Protein AF-A0A7S2LVA8-F1 (afdb_monomer_lite)

Structure (mmCIF, N/CA/C/O backbone):
data_AF-A0A7S2LVA8-F1
#
_entry.id   AF-A0A7S2LVA8-F1
#
loop_
_atom_site.group_PDB
_atom_site.id
_atom_site.type_symbol
_atom_site.label_atom_id
_atom_site.label_alt_id
_atom_site.label_comp_id
_atom_site.label_asym_id
_atom_site.label_entity_id
_atom_site.label_seq_id
_atom_site.pdbx_PDB_ins_code
_atom_site.Cartn_x
_atom_site.Cartn_y
_atom_site.Cartn_z
_atom_site.occupancy
_atom_site.B_iso_or_equiv
_atom_site.auth_seq_id
_atom_site.auth_comp_id
_atom_site.auth_asym_id
_atom_site.auth_atom_id
_atom_site.pdbx_PDB_model_num
ATOM 1 N N . MET A 1 1 ? 14.748 14.171 -29.220 1.00 51.41 1 MET A N 1
ATOM 2 C CA . MET A 1 1 ? 14.440 12.931 -28.472 1.00 51.41 1 MET A CA 1
ATOM 3 C C . MET A 1 1 ? 12.951 12.671 -28.597 1.00 51.41 1 MET A C 1
ATOM 5 O O . MET A 1 1 ? 12.182 13.545 -28.216 1.00 51.41 1 MET A O 1
ATOM 9 N N . ALA A 1 2 ? 12.551 11.543 -29.189 1.00 48.94 2 ALA A N 1
ATOM 10 C CA . ALA A 1 2 ? 11.142 11.163 -29.272 1.00 48.94 2 ALA A CA 1
ATOM 11 C C . ALA A 1 2 ? 10.578 10.977 -27.854 1.00 48.94 2 ALA A C 1
ATOM 13 O O . ALA A 1 2 ? 11.230 10.370 -27.004 1.00 48.94 2 ALA A O 1
ATOM 14 N N . ARG A 1 3 ? 9.404 11.552 -27.584 1.00 65.88 3 ARG A N 1
ATOM 15 C CA . ARG A 1 3 ? 8.692 11.349 -26.319 1.00 65.88 3 ARG A CA 1
ATOM 16 C C . ARG A 1 3 ? 7.944 10.025 -26.425 1.00 65.88 3 ARG A C 1
ATOM 18 O O . ARG A 1 3 ? 7.031 9.919 -27.235 1.00 65.88 3 ARG A O 1
ATOM 25 N N . CYS A 1 4 ? 8.350 9.030 -25.647 1.00 79.62 4 CYS A N 1
ATOM 26 C CA . CYS A 1 4 ? 7.546 7.826 -25.465 1.00 79.62 4 CYS A CA 1
ATOM 27 C C . CYS A 1 4 ? 6.309 8.155 -24.607 1.00 79.62 4 CYS A C 1
ATOM 29 O O . CYS A 1 4 ? 6.377 9.056 -23.763 1.00 79.62 4 CYS A O 1
ATOM 31 N N . GLY A 1 5 ? 5.191 7.463 -24.836 1.00 73.38 5 GLY A N 1
ATOM 32 C CA . GLY A 1 5 ? 3.969 7.591 -24.031 1.00 73.38 5 GLY A CA 1
ATOM 33 C C . GLY A 1 5 ? 3.994 6.669 -22.810 1.00 73.38 5 GLY A C 1
ATOM 34 O O . GLY A 1 5 ? 4.586 5.604 -22.873 1.00 73.38 5 GLY A O 1
ATOM 35 N N . HIS A 1 6 ? 3.363 7.055 -21.700 1.00 72.56 6 HIS A N 1
ATOM 36 C CA . HIS A 1 6 ? 3.282 6.206 -20.505 1.00 72.56 6 HIS A CA 1
ATOM 37 C C . HIS A 1 6 ? 2.596 4.866 -20.825 1.00 72.56 6 HIS A C 1
ATOM 39 O O . HIS A 1 6 ? 1.517 4.870 -21.420 1.00 72.56 6 HIS A O 1
ATOM 45 N N . ALA A 1 7 ? 3.223 3.741 -20.463 1.00 72.06 7 ALA A N 1
ATOM 46 C CA . ALA A 1 7 ? 2.607 2.429 -20.616 1.00 72.06 7 ALA A CA 1
ATOM 47 C C . ALA A 1 7 ? 1.762 2.123 -19.371 1.00 72.06 7 ALA A C 1
ATOM 49 O O . ALA A 1 7 ? 2.320 2.131 -18.272 1.00 72.06 7 ALA A O 1
ATOM 50 N N . PRO A 1 8 ? 0.453 1.851 -19.513 1.00 73.50 8 PRO A N 1
ATOM 51 C CA . PRO A 1 8 ? -0.342 1.356 -18.397 1.00 73.50 8 PRO A CA 1
ATOM 52 C C . PRO A 1 8 ? 0.162 -0.027 -17.960 1.00 73.50 8 PRO A C 1
ATOM 54 O O . PRO A 1 8 ? 0.599 -0.823 -18.794 1.00 73.50 8 PRO A O 1
ATOM 57 N N . ALA A 1 9 ? 0.053 -0.335 -16.663 1.00 65.25 9 ALA A N 1
ATOM 58 C CA . ALA A 1 9 ? 0.339 -1.672 -16.127 1.00 65.25 9 ALA A CA 1
ATOM 59 C C . ALA A 1 9 ? -0.537 -2.758 -16.791 1.00 65.25 9 ALA A C 1
ATOM 61 O O . ALA A 1 9 ? -0.101 -3.888 -17.030 1.00 65.25 9 ALA A O 1
ATOM 62 N N . GLN A 1 10 ? -1.762 -2.381 -17.171 1.00 64.88 10 GLN A N 1
ATOM 63 C CA . GLN A 1 10 ? -2.653 -3.182 -18.002 1.00 64.88 10 GLN A CA 1
ATOM 64 C C . GLN A 1 10 ? -2.360 -2.933 -19.480 1.00 64.88 10 GLN A C 1
ATOM 66 O O . GLN A 1 10 ? -2.805 -1.947 -20.069 1.00 64.88 10 GLN A O 1
ATOM 71 N N . LEU A 1 11 ? -1.634 -3.852 -20.110 1.00 64.75 11 LEU A N 1
ATOM 72 C CA . LEU A 1 11 ? -1.551 -3.864 -21.563 1.00 64.75 11 LEU A CA 1
ATOM 73 C C . LEU A 1 11 ? -2.882 -4.358 -22.137 1.00 64.75 11 LEU A C 1
ATOM 75 O O . LEU A 1 11 ? -3.415 -5.382 -21.707 1.00 64.75 11 LEU A O 1
ATOM 79 N N . HIS A 1 12 ? -3.389 -3.672 -23.163 1.00 65.19 12 HIS A N 1
ATOM 80 C CA . HIS A 1 12 ? -4.448 -4.203 -24.019 1.00 65.19 12 HIS A CA 1
ATOM 81 C C . HIS A 1 12 ? -3.894 -5.389 -24.824 1.00 65.19 12 HIS A C 1
ATOM 83 O O . HIS A 1 12 ? -3.510 -5.263 -25.983 1.00 65.19 12 HIS A O 1
ATOM 89 N N . SER A 1 13 ? -3.787 -6.541 -24.166 1.00 72.25 13 SER A N 1
ATOM 90 C CA . SER A 1 13 ? -3.451 -7.819 -24.777 1.00 72.25 13 SER A CA 1
ATOM 91 C C . SER A 1 13 ? -4.728 -8.456 -25.314 1.00 72.25 13 SER A C 1
ATOM 93 O O . SER A 1 13 ? -5.700 -8.622 -24.580 1.00 72.25 13 SER A O 1
ATOM 95 N N . GLU A 1 14 ? -4.720 -8.873 -26.581 1.00 80.81 14 GLU A N 1
ATOM 96 C CA . GLU A 1 14 ? -5.792 -9.711 -27.141 1.00 80.81 14 GLU A CA 1
ATOM 97 C C . GLU A 1 14 ? -5.852 -11.085 -26.454 1.00 80.81 14 GLU A C 1
ATOM 99 O O . GLU A 1 14 ? -6.900 -11.729 -26.396 1.00 80.81 14 GLU A O 1
ATOM 104 N N . ARG A 1 15 ? -4.723 -11.531 -25.889 1.00 89.31 15 ARG A N 1
ATOM 105 C CA . ARG A 1 15 ? -4.623 -12.775 -25.135 1.00 89.31 15 ARG A CA 1
ATOM 106 C C . ARG A 1 15 ? -5.129 -12.564 -23.711 1.00 89.31 15 ARG A C 1
ATOM 108 O O . ARG A 1 15 ? -4.551 -11.770 -22.968 1.00 89.31 15 ARG A O 1
ATOM 115 N N . ARG A 1 16 ? -6.167 -13.317 -23.348 1.00 94.12 16 ARG A N 1
ATOM 116 C CA . ARG A 1 16 ? -6.714 -13.435 -21.988 1.00 94.12 16 ARG A CA 1
ATOM 117 C C . ARG A 1 16 ? -6.047 -14.600 -21.252 1.00 94.12 16 ARG A C 1
ATOM 119 O O . ARG A 1 16 ? -5.560 -15.531 -21.891 1.00 94.12 16 ARG A O 1
ATOM 126 N N . CYS A 1 17 ? -6.002 -14.542 -19.928 1.00 93.75 17 CYS A N 1
ATOM 127 C CA . CYS A 1 17 ? -5.474 -15.623 -19.103 1.00 93.75 17 CYS A CA 1
ATOM 128 C C . CYS A 1 17 ? -6.465 -16.796 -19.034 1.00 93.75 17 CYS A C 1
ATOM 130 O O . CYS A 1 17 ? -7.661 -16.601 -18.816 1.00 93.75 17 CYS A O 1
ATOM 132 N N . ASP A 1 18 ? -5.962 -18.025 -19.164 1.00 95.50 18 ASP A N 1
ATOM 133 C CA . ASP A 1 18 ? -6.780 -19.249 -19.107 1.00 95.50 18 ASP A CA 1
ATOM 134 C C . ASP A 1 18 ? -7.074 -19.698 -17.661 1.00 95.50 18 ASP A C 1
ATOM 136 O O . ASP A 1 18 ? -8.051 -20.398 -17.367 1.00 95.50 18 ASP A O 1
ATOM 140 N N . ALA A 1 19 ? -6.231 -19.276 -16.723 1.00 93.75 19 ALA A N 1
ATOM 141 C CA . ALA A 1 19 ? -6.346 -19.572 -15.305 1.00 93.75 19 ALA A CA 1
ATOM 142 C C . ALA A 1 19 ? -5.847 -18.393 -14.471 1.00 93.75 19 ALA A C 1
ATOM 144 O O . ALA A 1 19 ? -5.090 -17.551 -14.960 1.00 93.75 19 ALA A O 1
ATOM 145 N N . ASP A 1 20 ? -6.270 -18.374 -13.211 1.00 89.81 20 ASP A N 1
ATOM 146 C CA . ASP A 1 20 ? -5.686 -17.495 -12.209 1.00 89.81 20 ASP A CA 1
ATOM 147 C C . ASP A 1 20 ? -4.259 -17.956 -11.916 1.00 89.81 20 ASP A C 1
ATOM 149 O O . ASP A 1 20 ? -3.986 -19.158 -11.839 1.00 89.81 20 ASP A O 1
ATOM 153 N N . GLY A 1 21 ? -3.336 -17.016 -11.764 1.00 90.38 21 GLY A N 1
ATOM 154 C CA . GLY A 1 21 ? -1.962 -17.370 -11.456 1.00 90.38 21 GLY A CA 1
ATOM 155 C C . GLY A 1 21 ? -1.043 -16.176 -11.314 1.00 90.38 21 GLY 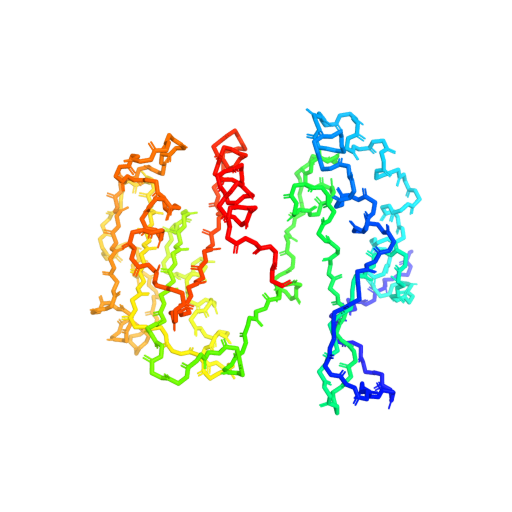A C 1
ATOM 156 O O . GLY A 1 21 ? -1.258 -15.118 -11.900 1.00 90.38 21 GLY A O 1
ATOM 157 N N . TYR A 1 22 ? 0.018 -16.387 -10.550 1.00 90.25 22 TYR A N 1
ATOM 158 C CA . TYR A 1 22 ? 1.124 -15.457 -10.421 1.00 90.25 22 TYR A CA 1
ATOM 159 C C . TYR A 1 22 ? 2.353 -16.030 -11.119 1.00 90.25 22 TYR A C 1
ATOM 161 O O . TYR A 1 22 ? 2.665 -17.211 -10.971 1.00 90.25 22 TYR A O 1
ATOM 169 N N . SER A 1 23 ? 3.042 -15.213 -11.906 1.00 91.94 23 SER A N 1
ATOM 170 C CA . SER A 1 23 ? 4.291 -15.587 -12.568 1.00 91.94 23 SER A CA 1
ATOM 171 C C . SER A 1 23 ? 5.367 -14.562 -12.213 1.00 91.94 23 SER A C 1
ATOM 173 O O . SER A 1 23 ? 5.310 -13.449 -12.744 1.00 91.94 23 SER A O 1
ATOM 175 N N . PRO A 1 24 ? 6.329 -14.900 -11.331 1.00 90.19 24 PRO A N 1
ATOM 176 C CA . PRO A 1 24 ? 7.402 -13.980 -10.980 1.00 90.19 24 PRO A CA 1
ATOM 177 C C . PRO A 1 24 ? 8.292 -13.720 -12.197 1.00 90.19 24 PRO A C 1
ATOM 179 O O . PRO A 1 24 ? 8.529 -14.615 -13.015 1.00 90.19 24 PRO A O 1
ATOM 182 N N . SER A 1 25 ? 8.813 -12.502 -12.304 1.00 90.75 25 SER A N 1
ATOM 183 C CA . SER A 1 25 ? 9.835 -12.184 -13.295 1.00 90.75 25 SER A CA 1
ATOM 184 C C . SER A 1 25 ? 11.158 -12.866 -12.968 1.00 90.75 25 SER A C 1
ATOM 186 O O . SER A 1 25 ? 11.415 -13.265 -11.828 1.00 90.75 25 SER A O 1
ATOM 188 N N . ALA A 1 26 ? 12.048 -12.953 -13.957 1.00 90.50 26 ALA A N 1
ATOM 189 C CA . ALA A 1 26 ? 13.408 -13.434 -13.712 1.00 90.50 26 ALA A CA 1
ATOM 190 C C . ALA A 1 26 ? 14.136 -12.580 -12.656 1.00 90.50 26 ALA A C 1
ATOM 192 O O . ALA A 1 26 ? 14.887 -13.112 -11.839 1.00 90.50 26 ALA A O 1
ATOM 193 N N . LEU A 1 27 ? 13.893 -11.264 -12.656 1.00 87.19 27 LEU A N 1
ATOM 194 C CA . LEU A 1 27 ? 14.469 -10.346 -11.680 1.00 87.19 27 LEU A CA 1
ATOM 195 C C . LEU A 1 27 ? 13.924 -10.605 -10.271 1.00 87.19 27 LEU A C 1
ATOM 197 O O . LEU A 1 27 ? 14.700 -10.687 -9.325 1.00 87.19 27 LEU A O 1
ATOM 201 N N . GLU A 1 28 ? 12.611 -10.756 -10.124 1.00 86.50 28 GLU A N 1
ATOM 202 C CA . GLU A 1 28 ? 12.004 -11.045 -8.826 1.00 86.50 28 GLU A CA 1
ATOM 203 C C . GLU A 1 28 ? 12.462 -12.392 -8.267 1.00 86.50 28 GLU A C 1
ATOM 205 O O . GLU A 1 28 ? 12.842 -12.467 -7.100 1.00 86.50 28 GLU A O 1
ATOM 210 N N . ALA A 1 29 ? 12.483 -13.439 -9.095 1.00 87.62 29 ALA A N 1
ATOM 211 C CA . ALA A 1 29 ? 12.925 -14.764 -8.677 1.00 87.62 29 ALA A CA 1
ATOM 212 C C . ALA A 1 29 ? 14.371 -14.749 -8.141 1.00 87.62 29 ALA A C 1
ATOM 214 O O . ALA A 1 29 ? 14.663 -15.397 -7.135 1.00 87.62 29 ALA A O 1
ATOM 215 N N . ASP A 1 30 ? 15.268 -13.973 -8.762 1.00 86.75 30 ASP A N 1
ATOM 216 C CA . ASP A 1 30 ? 16.647 -13.803 -8.287 1.00 86.75 30 ASP A CA 1
ATOM 217 C C . ASP A 1 30 ? 16.720 -13.084 -6.928 1.00 86.75 30 ASP A C 1
ATOM 219 O O . ASP A 1 30 ? 17.474 -13.510 -6.046 1.00 86.75 30 ASP A O 1
ATOM 223 N N . PHE A 1 31 ? 15.915 -12.034 -6.731 1.00 84.44 31 PHE A N 1
ATOM 224 C CA . PHE A 1 31 ? 15.825 -11.325 -5.450 1.00 84.44 31 PHE A CA 1
ATOM 225 C C . PHE A 1 31 ? 15.231 -12.199 -4.346 1.00 84.44 31 PHE A C 1
ATOM 227 O O . PHE A 1 31 ? 15.775 -12.232 -3.243 1.00 84.44 31 PHE A O 1
ATOM 234 N N . ALA A 1 32 ? 14.164 -12.939 -4.645 1.00 82.12 32 ALA A N 1
ATOM 235 C CA . ALA A 1 32 ? 13.520 -13.851 -3.708 1.00 82.12 32 ALA A CA 1
ATOM 236 C C . ALA A 1 32 ? 14.453 -14.990 -3.267 1.00 82.12 32 ALA A C 1
ATOM 238 O O . ALA A 1 32 ? 14.393 -15.423 -2.117 1.00 82.12 32 ALA A O 1
ATOM 239 N N . ALA A 1 33 ? 15.345 -15.449 -4.149 1.00 84.38 33 ALA A N 1
ATOM 240 C CA . ALA A 1 33 ? 16.339 -16.468 -3.821 1.00 84.38 33 ALA A CA 1
ATOM 241 C C . ALA A 1 33 ? 17.494 -15.940 -2.945 1.00 84.38 33 ALA A C 1
ATOM 243 O O . ALA A 1 33 ? 18.120 -16.720 -2.228 1.00 84.38 33 ALA A O 1
ATOM 244 N N . HIS A 1 34 ? 17.774 -14.632 -2.970 1.00 83.38 34 HIS A N 1
ATOM 245 C CA . HIS A 1 34 ? 18.943 -14.040 -2.308 1.00 83.38 34 HIS A CA 1
ATOM 246 C C . HIS A 1 34 ? 18.634 -12.725 -1.558 1.00 83.38 34 HIS A C 1
ATOM 248 O O . HIS A 1 34 ? 19.421 -11.781 -1.650 1.00 83.38 34 HIS A O 1
ATOM 254 N N . PRO A 1 35 ? 17.538 -12.604 -0.785 1.00 76.62 35 PRO A N 1
ATOM 255 C CA . PRO A 1 35 ? 17.026 -11.305 -0.343 1.00 76.62 35 PRO A CA 1
ATOM 256 C C . PRO A 1 35 ? 18.046 -10.530 0.496 1.00 76.62 35 PRO A C 1
ATOM 258 O O . PRO A 1 35 ? 18.355 -9.384 0.187 1.00 76.62 35 PRO A O 1
ATOM 261 N N . VAL A 1 36 ? 18.654 -11.184 1.493 1.00 77.62 36 VAL A N 1
ATOM 262 C CA . VAL A 1 36 ? 19.651 -10.562 2.382 1.00 77.62 36 VAL A CA 1
ATOM 263 C C . VAL A 1 36 ? 20.880 -10.103 1.607 1.00 77.62 36 VAL A C 1
ATOM 265 O O . VAL A 1 36 ? 21.333 -8.979 1.792 1.00 77.62 36 VAL A O 1
ATOM 268 N N . GLU A 1 37 ? 21.419 -10.955 0.734 1.00 81.50 37 GLU A N 1
ATOM 269 C CA . GLU A 1 37 ? 22.588 -10.621 -0.078 1.00 81.50 37 GLU A CA 1
ATOM 270 C C . GLU A 1 37 ? 22.275 -9.437 -1.002 1.00 81.50 37 GLU A C 1
ATOM 272 O O . GLU A 1 37 ? 23.011 -8.451 -1.038 1.00 81.50 37 GLU A O 1
ATOM 277 N N . ARG A 1 38 ? 21.151 -9.505 -1.720 1.00 79.06 38 ARG A N 1
ATOM 278 C CA . ARG A 1 38 ? 20.764 -8.536 -2.750 1.00 79.06 38 ARG A CA 1
ATOM 279 C C . ARG A 1 38 ? 20.412 -7.164 -2.172 1.00 79.06 38 ARG A C 1
ATOM 281 O O . ARG A 1 38 ? 20.550 -6.164 -2.877 1.00 79.06 38 ARG A O 1
ATOM 288 N N . THR A 1 39 ? 20.010 -7.093 -0.902 1.00 75.81 39 THR A N 1
ATOM 289 C CA . THR A 1 39 ? 19.659 -5.837 -0.219 1.00 75.81 39 THR A CA 1
ATOM 290 C C . THR A 1 39 ? 20.623 -5.449 0.904 1.00 75.81 39 THR A C 1
ATOM 292 O O . THR A 1 39 ? 20.338 -4.499 1.630 1.00 75.81 39 THR A O 1
ATOM 295 N N . SER A 1 40 ? 21.761 -6.139 1.064 1.00 76.50 40 SER A N 1
ATOM 296 C CA . SER A 1 40 ? 22.653 -5.949 2.224 1.00 76.50 40 SER A CA 1
ATOM 297 C C . SER A 1 40 ? 23.241 -4.536 2.315 1.00 76.50 40 SER A C 1
ATOM 299 O O . SER A 1 40 ? 23.468 -4.007 3.401 1.00 76.50 40 SER A O 1
ATOM 301 N N . ASN A 1 41 ? 23.504 -3.911 1.165 1.00 83.25 41 ASN A N 1
ATOM 302 C CA . ASN A 1 41 ? 23.987 -2.544 1.074 1.00 83.25 41 ASN A CA 1
ATOM 303 C C . ASN A 1 41 ? 23.645 -1.925 -0.285 1.00 83.25 41 ASN A C 1
ATOM 305 O O . ASN A 1 41 ? 23.454 -2.612 -1.291 1.00 83.25 41 ASN A O 1
ATOM 309 N N . ARG A 1 42 ? 23.630 -0.589 -0.319 1.00 81.44 42 ARG A N 1
ATOM 310 C CA . ARG A 1 42 ? 23.315 0.202 -1.515 1.00 81.44 42 ARG A CA 1
ATOM 311 C C . ARG A 1 42 ? 24.202 -0.143 -2.715 1.00 81.44 42 ARG A C 1
ATOM 313 O O . ARG A 1 42 ? 23.694 -0.204 -3.826 1.00 81.44 42 ARG A O 1
ATOM 320 N N . SER A 1 43 ? 25.506 -0.345 -2.514 1.00 84.94 43 SER A N 1
ATOM 321 C CA . SER A 1 43 ? 26.438 -0.619 -3.618 1.00 84.94 43 SER A CA 1
ATOM 322 C C . SER A 1 43 ? 26.097 -1.934 -4.317 1.00 84.94 43 SER A C 1
ATOM 324 O O . SER A 1 43 ? 25.982 -1.971 -5.540 1.00 84.94 43 SER A O 1
ATOM 326 N N . GLN A 1 44 ? 25.849 -2.986 -3.533 1.00 83.12 44 GLN A N 1
ATOM 327 C CA . GLN A 1 44 ? 25.444 -4.295 -4.035 1.00 83.12 44 GLN A CA 1
ATOM 328 C C . GLN A 1 44 ? 24.086 -4.234 -4.735 1.00 83.12 44 GLN A C 1
ATOM 330 O O . GLN A 1 44 ? 23.983 -4.641 -5.888 1.00 83.12 44 GLN A O 1
ATOM 335 N N . LEU A 1 45 ? 23.073 -3.634 -4.101 1.00 82.75 45 LEU A N 1
ATOM 336 C CA . LEU A 1 45 ? 21.757 -3.450 -4.718 1.00 82.75 45 LEU A CA 1
ATOM 337 C C . LEU A 1 45 ? 21.868 -2.750 -6.086 1.00 82.75 45 LEU A C 1
ATOM 339 O O . LEU A 1 45 ? 21.293 -3.187 -7.083 1.00 82.75 45 LEU A O 1
ATOM 343 N N . CYS A 1 46 ? 22.655 -1.676 -6.154 1.00 83.12 46 CYS A N 1
ATOM 344 C CA . CYS A 1 46 ? 22.789 -0.867 -7.360 1.00 83.12 46 CYS A CA 1
ATOM 345 C C . CYS A 1 46 ? 23.688 -1.477 -8.440 1.00 83.12 46 CYS A C 1
ATOM 347 O O . CYS A 1 46 ? 23.536 -1.116 -9.611 1.00 83.12 46 CYS A O 1
ATOM 349 N N . SER A 1 47 ? 24.606 -2.379 -8.082 1.00 83.56 47 SER A N 1
ATOM 350 C CA . SER A 1 47 ? 25.412 -3.118 -9.057 1.00 83.56 47 SER A CA 1
ATOM 351 C C . SER A 1 47 ? 24.595 -4.213 -9.744 1.00 83.56 47 SER A C 1
ATOM 353 O O . SER A 1 47 ? 24.740 -4.405 -10.948 1.00 83.56 47 SER A O 1
ATOM 355 N N . LEU A 1 48 ? 23.682 -4.862 -9.019 1.00 78.44 48 LEU A N 1
ATOM 356 C CA . LEU A 1 48 ? 22.759 -5.872 -9.551 1.00 78.44 48 LEU A CA 1
ATOM 357 C C . LEU A 1 48 ? 21.728 -5.245 -10.491 1.00 78.44 48 LEU A C 1
ATOM 359 O O . LEU A 1 48 ? 21.492 -5.719 -11.607 1.00 78.44 48 LEU A O 1
ATOM 363 N N . LEU A 1 49 ? 21.219 -4.076 -10.102 1.00 78.56 49 LEU A N 1
ATOM 364 C CA . LEU A 1 49 ? 20.365 -3.209 -10.917 1.00 78.56 49 LEU A CA 1
ATOM 365 C C . LEU A 1 49 ? 21.223 -2.363 -11.875 1.00 78.56 49 LEU A C 1
ATOM 367 O O . LEU A 1 49 ? 21.065 -1.138 -12.015 1.00 78.56 49 LEU A O 1
ATOM 371 N N . HIS A 1 50 ? 22.177 -3.039 -12.526 1.00 77.25 50 HIS A N 1
ATOM 372 C CA . HIS A 1 50 ? 23.088 -2.468 -13.504 1.00 77.25 50 HIS A CA 1
ATOM 373 C C . HIS A 1 50 ? 22.325 -1.713 -14.598 1.00 77.25 50 HIS A C 1
ATOM 375 O O . HIS A 1 50 ? 21.125 -1.892 -14.831 1.00 77.25 50 HIS A O 1
ATOM 381 N N . ARG A 1 51 ? 23.055 -0.846 -15.305 1.00 70.56 51 ARG A N 1
ATOM 382 C CA . ARG A 1 51 ? 22.498 0.088 -16.294 1.00 70.56 51 ARG A CA 1
ATOM 383 C C . ARG A 1 51 ? 21.602 -0.587 -17.345 1.00 70.56 51 ARG A C 1
ATOM 385 O O . ARG A 1 51 ? 20.682 0.064 -17.831 1.00 70.56 51 ARG A O 1
ATOM 392 N N . GLY A 1 52 ? 21.850 -1.861 -17.667 1.00 81.38 52 GLY A N 1
ATOM 393 C CA . GLY A 1 52 ? 21.050 -2.665 -18.596 1.00 81.38 52 GLY A CA 1
ATOM 394 C C . GLY A 1 52 ? 19.630 -2.929 -18.092 1.00 81.38 52 GLY A C 1
ATOM 395 O O . GLY A 1 52 ? 18.679 -2.431 -18.693 1.00 81.38 52 GLY A O 1
ATOM 396 N N . VAL A 1 53 ? 19.491 -3.651 -16.973 1.00 83.88 53 VAL A N 1
ATOM 397 C CA . VAL A 1 53 ? 18.184 -3.975 -16.360 1.00 83.88 53 VAL A CA 1
ATOM 398 C C . VAL A 1 53 ? 17.404 -2.709 -16.037 1.00 83.88 53 VAL A C 1
ATOM 400 O O . VAL A 1 53 ? 16.252 -2.578 -16.440 1.00 83.88 53 VAL A O 1
ATOM 403 N N . ARG A 1 54 ? 18.057 -1.727 -15.409 1.00 80.12 54 ARG A N 1
ATOM 404 C CA . ARG A 1 54 ? 17.429 -0.441 -15.097 1.00 80.12 54 ARG A CA 1
ATOM 405 C C . ARG A 1 54 ? 16.964 0.273 -16.358 1.00 80.12 54 ARG A C 1
ATOM 407 O O . ARG A 1 54 ? 15.813 0.666 -16.451 1.00 80.12 54 ARG A O 1
ATOM 414 N N . GLY A 1 55 ? 17.838 0.428 -17.350 1.00 82.75 55 GLY A N 1
ATOM 415 C CA . GLY A 1 55 ? 17.482 1.094 -18.600 1.00 82.75 55 GLY A CA 1
ATOM 416 C C . GLY A 1 55 ? 16.295 0.427 -19.296 1.00 82.75 55 GLY A C 1
ATOM 417 O O . GLY A 1 55 ? 15.421 1.136 -19.784 1.00 82.75 55 GLY A O 1
ATOM 418 N N . SER A 1 56 ? 16.262 -0.908 -19.305 1.00 87.50 56 SER A N 1
ATOM 419 C CA . SER A 1 56 ? 15.167 -1.709 -19.860 1.00 87.50 56 SER A CA 1
ATOM 420 C C . SER A 1 56 ? 13.854 -1.477 -19.107 1.00 87.50 56 SER A C 1
ATOM 422 O O . SER A 1 56 ? 12.870 -1.058 -19.710 1.00 87.50 56 SER A O 1
ATOM 424 N N . TRP A 1 57 ? 13.862 -1.612 -17.778 1.00 85.44 57 TRP A N 1
ATOM 425 C CA . TRP A 1 57 ? 12.713 -1.311 -16.915 1.00 85.44 57 TRP A CA 1
ATOM 426 C C . TRP A 1 57 ? 12.137 0.077 -17.208 1.00 85.44 57 TRP A C 1
ATOM 428 O O . TRP A 1 57 ? 10.942 0.228 -17.453 1.00 85.44 57 TRP A O 1
ATOM 438 N N . LEU A 1 58 ? 12.989 1.107 -17.257 1.00 80.81 58 LEU A N 1
ATOM 439 C CA . LEU A 1 58 ? 12.541 2.483 -17.481 1.00 80.81 58 LEU A CA 1
ATOM 440 C C . LEU A 1 58 ? 11.926 2.704 -18.849 1.00 80.81 58 LEU A C 1
ATOM 442 O O . LEU A 1 58 ? 10.977 3.476 -18.979 1.00 80.81 58 LEU A O 1
ATOM 446 N N . ARG A 1 59 ? 12.499 2.084 -19.877 1.00 85.88 59 ARG A N 1
ATOM 447 C CA . ARG A 1 59 ? 11.963 2.178 -21.230 1.00 85.88 59 ARG A CA 1
ATOM 448 C C . ARG A 1 59 ? 10.623 1.454 -21.322 1.00 85.88 59 ARG A C 1
ATOM 450 O O . ARG A 1 59 ? 9.730 1.994 -21.962 1.00 85.88 59 ARG A O 1
ATOM 457 N N . GLN A 1 60 ? 10.444 0.345 -20.612 1.00 87.62 60 GLN A N 1
ATOM 458 C CA . GLN A 1 60 ? 9.180 -0.392 -20.544 1.00 87.62 60 GLN A CA 1
ATOM 459 C C . GLN A 1 60 ? 8.069 0.397 -19.824 1.00 87.62 60 GLN A C 1
ATOM 461 O O . GLN A 1 60 ? 7.034 0.656 -20.428 1.00 87.62 60 GLN A O 1
ATOM 466 N N . VAL A 1 61 ? 8.311 0.928 -18.614 1.00 81.06 61 VAL A N 1
ATOM 467 C CA . VAL A 1 61 ? 7.332 1.787 -17.892 1.00 81.06 61 VAL A CA 1
ATOM 468 C C . VAL A 1 61 ? 6.952 3.035 -18.701 1.00 81.06 61 VAL A C 1
ATOM 470 O O . VAL A 1 61 ? 5.832 3.542 -18.644 1.00 81.06 61 VAL A O 1
ATOM 473 N N . ARG A 1 62 ? 7.899 3.567 -19.480 1.00 82.44 62 ARG A N 1
ATOM 474 C CA . ARG A 1 62 ? 7.679 4.723 -20.360 1.00 82.44 62 ARG A CA 1
ATOM 475 C C . ARG A 1 62 ? 7.116 4.349 -21.729 1.00 82.44 62 ARG A C 1
ATOM 477 O O . ARG A 1 62 ? 7.188 5.199 -22.607 1.00 82.44 62 ARG A O 1
ATOM 484 N N . GLY A 1 63 ? 6.679 3.109 -21.954 1.00 84.38 63 GLY A N 1
ATOM 485 C CA . GLY A 1 63 ? 6.149 2.651 -23.244 1.00 84.38 63 GLY A CA 1
ATOM 486 C C . GLY A 1 63 ? 7.108 2.807 -24.428 1.00 84.38 63 GLY A C 1
ATOM 487 O O . GLY A 1 63 ? 6.680 2.811 -25.577 1.00 84.38 63 GLY A O 1
ATOM 488 N N . CYS A 1 64 ? 8.408 2.969 -24.169 1.00 86.44 64 CYS A N 1
ATOM 489 C CA . CYS A 1 64 ? 9.448 2.979 -25.195 1.00 86.44 64 CYS A CA 1
ATOM 490 C C . CYS A 1 64 ? 9.804 1.559 -25.662 1.00 86.44 64 CYS A C 1
ATOM 492 O O . CYS A 1 64 ? 10.359 1.397 -26.744 1.00 86.44 64 CYS A O 1
ATOM 494 N N . GLU A 1 65 ? 9.557 0.551 -24.824 1.00 90.25 65 GLU A N 1
ATOM 495 C CA . GLU A 1 65 ? 9.819 -0.867 -25.079 1.00 90.25 65 GLU A CA 1
ATOM 496 C C . GLU A 1 65 ? 8.629 -1.703 -24.603 1.00 90.25 65 GLU A C 1
ATOM 498 O O . GLU A 1 65 ? 7.893 -1.287 -23.709 1.00 90.25 65 GLU A O 1
ATOM 503 N N . ALA A 1 66 ? 8.440 -2.882 -25.197 1.00 89.69 66 ALA A N 1
ATOM 504 C CA . ALA A 1 66 ? 7.415 -3.818 -24.752 1.00 89.69 66 ALA A CA 1
ATOM 505 C C . ALA A 1 66 ? 7.765 -4.402 -23.377 1.00 89.69 66 ALA A C 1
ATOM 507 O O . ALA A 1 66 ? 8.927 -4.724 -23.114 1.00 89.69 66 ALA A O 1
ATOM 508 N N . MET A 1 67 ? 6.745 -4.571 -22.534 1.00 89.50 67 MET A N 1
ATOM 509 C CA . MET A 1 67 ? 6.875 -5.219 -21.230 1.00 89.50 67 MET A CA 1
ATOM 510 C C . MET A 1 67 ? 7.425 -6.643 -21.392 1.00 89.50 67 MET A C 1
ATOM 512 O O . MET A 1 67 ? 7.058 -7.360 -22.325 1.00 89.50 67 MET A O 1
ATOM 516 N N . SER A 1 68 ? 8.319 -7.051 -20.494 1.00 91.06 68 SER A N 1
ATOM 517 C CA . SER A 1 68 ? 9.051 -8.315 -20.578 1.00 91.06 68 SER A CA 1
ATOM 518 C C . SER A 1 68 ? 9.065 -9.058 -19.248 1.00 91.06 68 SER A C 1
ATOM 520 O O . SER A 1 68 ? 9.280 -8.461 -18.193 1.00 91.06 68 SER A O 1
ATOM 522 N N . ASP A 1 69 ? 8.965 -10.384 -19.327 1.00 90.31 69 ASP A N 1
ATOM 523 C CA . ASP A 1 69 ? 9.044 -11.304 -18.181 1.00 90.31 69 ASP A CA 1
ATOM 524 C C . ASP A 1 69 ? 10.439 -11.331 -17.523 1.00 90.31 69 ASP A C 1
ATOM 526 O O . ASP A 1 69 ? 10.634 -11.894 -16.448 1.00 90.31 69 ASP A O 1
ATOM 530 N N . GLY A 1 70 ? 11.442 -10.723 -18.168 1.00 90.31 70 GLY A N 1
ATOM 531 C CA . GLY A 1 70 ? 12.766 -10.543 -17.576 1.00 90.31 70 GLY A CA 1
ATOM 532 C C . GLY A 1 70 ? 12.785 -9.485 -16.472 1.00 90.31 70 GLY A C 1
ATOM 533 O O . GLY A 1 70 ? 13.637 -9.549 -15.589 1.00 90.31 70 GLY A O 1
ATOM 534 N N . VAL A 1 71 ? 11.857 -8.523 -16.518 1.00 87.06 71 VAL A N 1
ATOM 535 C CA . VAL A 1 71 ? 11.764 -7.430 -15.543 1.00 87.06 71 VAL A CA 1
ATOM 536 C C . VAL A 1 71 ? 10.461 -7.517 -14.768 1.00 87.06 71 VAL A C 1
ATOM 538 O O . VAL A 1 71 ? 10.517 -7.549 -13.551 1.00 87.06 71 VAL A O 1
ATOM 541 N N . PHE A 1 72 ? 9.311 -7.604 -15.430 1.00 88.44 72 PHE A N 1
ATOM 542 C CA . PHE A 1 72 ? 8.004 -7.476 -14.785 1.00 88.44 72 PHE A CA 1
ATOM 543 C C . PHE A 1 72 ? 7.389 -8.830 -14.473 1.00 88.44 72 PHE A C 1
ATOM 545 O O . PHE A 1 72 ? 7.418 -9.744 -15.302 1.00 88.44 72 PHE A O 1
ATOM 552 N N . SER A 1 73 ? 6.848 -8.950 -13.264 1.00 90.00 73 SER A N 1
ATOM 553 C CA . SER A 1 73 ? 6.052 -10.108 -12.866 1.00 90.00 73 SER A CA 1
ATOM 554 C C . SER A 1 73 ? 4.674 -10.000 -13.516 1.00 90.00 73 SER A C 1
ATOM 556 O O . SER A 1 73 ? 4.304 -8.948 -14.041 1.00 90.00 73 SER A O 1
ATOM 558 N N . LYS A 1 74 ? 3.908 -11.088 -13.533 1.00 91.25 74 LYS A N 1
ATOM 559 C CA . LYS A 1 74 ? 2.562 -11.096 -14.111 1.00 91.25 74 LYS A CA 1
ATOM 560 C C . LYS A 1 74 ? 1.557 -11.664 -13.134 1.00 91.25 74 LYS A C 1
ATOM 562 O O . LYS A 1 74 ? 1.762 -12.750 -12.591 1.00 91.25 74 LYS A O 1
ATOM 567 N N . LEU A 1 75 ? 0.444 -10.958 -12.994 1.00 89.44 75 LEU A N 1
ATOM 568 C CA . LEU A 1 75 ? -0.774 -11.502 -12.429 1.00 89.44 75 LEU A CA 1
ATOM 569 C C . LEU A 1 75 ? -1.731 -11.846 -13.563 1.00 89.44 75 LEU A C 1
ATOM 571 O O . LEU A 1 75 ? -2.036 -11.029 -14.430 1.00 89.44 75 LEU A O 1
ATOM 575 N N . CYS A 1 76 ? -2.210 -13.077 -13.542 1.00 90.94 76 CYS A N 1
ATOM 576 C CA . CYS A 1 76 ? -3.261 -13.551 -14.410 1.00 90.94 76 CYS A CA 1
ATOM 577 C C . CYS A 1 76 ? -4.526 -13.769 -13.589 1.00 90.94 76 CYS A C 1
ATOM 579 O O . CYS A 1 76 ? -4.494 -14.458 -12.570 1.00 90.94 76 CYS A O 1
ATOM 581 N N . ARG A 1 77 ? -5.636 -13.207 -14.069 1.00 88.81 77 ARG A N 1
ATOM 582 C CA . ARG A 1 77 ? -6.994 -13.534 -13.629 1.00 88.81 77 ARG A CA 1
ATOM 583 C C . ARG A 1 77 ? -7.721 -14.165 -14.811 1.00 88.81 77 ARG A C 1
ATOM 585 O O . ARG A 1 77 ? -7.662 -13.629 -15.918 1.00 88.81 77 ARG A O 1
ATOM 592 N N . ARG A 1 78 ? -8.364 -15.317 -14.624 1.00 91.44 78 ARG A N 1
ATOM 593 C CA . ARG A 1 78 ? -9.019 -16.068 -15.699 1.00 91.44 78 ARG A CA 1
ATOM 594 C C . ARG A 1 78 ? -10.003 -15.171 -16.444 1.00 91.44 78 ARG A C 1
ATOM 596 O O . ARG A 1 78 ? -10.896 -14.578 -15.852 1.00 91.44 78 ARG A O 1
ATOM 603 N N . GLY A 1 79 ? -9.872 -15.144 -17.766 1.00 91.44 79 GLY A N 1
ATOM 604 C CA . GLY A 1 79 ? -10.722 -14.347 -18.642 1.00 91.44 79 GLY A CA 1
ATOM 605 C C . GLY A 1 79 ? -10.303 -12.882 -18.765 1.00 91.44 79 GLY A C 1
ATOM 606 O O . GLY A 1 79 ? -10.798 -12.218 -19.671 1.00 91.44 79 GLY A O 1
ATOM 607 N N . GLU A 1 80 ? -9.360 -12.391 -17.962 1.00 89.94 80 GLU A N 1
ATOM 608 C CA . GLU A 1 80 ? -8.819 -11.033 -18.060 1.00 89.94 80 GLU A CA 1
ATOM 609 C C . GLU A 1 80 ? -7.478 -11.010 -18.816 1.00 89.94 80 GLU A C 1
ATOM 611 O O . GLU A 1 80 ? -6.798 -12.040 -18.910 1.00 89.94 80 GLU A O 1
ATOM 616 N N . PRO A 1 81 ? -7.071 -9.866 -19.394 1.00 90.81 81 PRO A N 1
ATOM 617 C CA . PRO A 1 81 ? -5.706 -9.678 -19.878 1.00 90.81 81 PRO A CA 1
ATOM 618 C C . PRO A 1 81 ? -4.679 -9.837 -18.737 1.00 90.81 81 PRO A C 1
ATOM 620 O O . PRO A 1 81 ? -4.972 -9.443 -17.607 1.00 90.81 81 PRO A O 1
ATOM 623 N N . PRO A 1 82 ? -3.468 -10.366 -19.006 1.00 90.75 82 PRO A N 1
ATOM 624 C CA . PRO A 1 82 ? -2.388 -10.370 -18.026 1.00 90.75 82 PRO A CA 1
ATOM 625 C C . PRO A 1 82 ? -2.057 -8.951 -17.551 1.00 90.75 82 PRO A C 1
ATOM 627 O O . PRO A 1 82 ? -1.863 -8.045 -18.363 1.00 90.75 82 PRO A O 1
ATOM 630 N N . GLU A 1 83 ? -1.940 -8.783 -16.240 1.00 89.25 83 GLU A N 1
ATOM 631 C CA . GLU A 1 83 ? -1.536 -7.538 -15.596 1.00 89.25 83 GLU A CA 1
ATOM 632 C C . GLU A 1 83 ? -0.043 -7.622 -15.272 1.00 89.25 83 GLU A C 1
ATOM 634 O O . GLU A 1 83 ? 0.396 -8.531 -14.560 1.00 89.25 83 GLU A O 1
ATOM 639 N N . PHE A 1 84 ? 0.755 -6.712 -15.836 1.00 88.00 84 PHE A N 1
ATOM 640 C CA . PHE A 1 84 ? 2.176 -6.650 -15.518 1.00 88.00 84 PHE A CA 1
ATOM 641 C C . PHE A 1 84 ? 2.379 -5.898 -14.212 1.00 88.00 84 PHE A C 1
ATOM 643 O O . PHE A 1 84 ? 1.836 -4.818 -14.001 1.00 88.00 84 PHE A O 1
ATOM 650 N N . LEU A 1 85 ? 3.214 -6.473 -13.362 1.00 83.75 85 LEU A N 1
ATOM 651 C CA . LEU A 1 85 ? 3.520 -5.972 -12.040 1.00 83.75 85 LEU A CA 1
ATOM 652 C C . LEU A 1 85 ? 4.964 -5.506 -12.017 1.00 83.75 85 LEU A C 1
ATOM 654 O O . LEU A 1 85 ? 5.865 -6.209 -12.490 1.00 83.75 85 LEU A O 1
ATOM 658 N N . GLU A 1 86 ? 5.179 -4.317 -11.462 1.00 76.75 86 GLU A N 1
ATOM 659 C CA . GLU A 1 86 ? 6.524 -3.860 -11.148 1.00 76.75 86 GLU A CA 1
ATOM 660 C C . GLU A 1 86 ? 7.177 -4.916 -10.242 1.00 76.75 86 GLU A C 1
ATOM 662 O O . GLU A 1 86 ? 6.561 -5.333 -9.258 1.00 76.75 86 GLU A O 1
ATOM 667 N N . PRO A 1 87 ? 8.362 -5.440 -10.600 1.00 69.38 87 PRO A N 1
ATOM 668 C CA . PRO A 1 87 ? 8.936 -6.544 -9.851 1.00 69.38 87 PRO A CA 1
ATOM 669 C C . PRO A 1 87 ? 9.195 -6.124 -8.414 1.00 69.38 87 PRO A C 1
ATOM 671 O O . PRO A 1 87 ? 9.689 -5.023 -8.153 1.00 69.38 87 PRO A O 1
ATOM 674 N N . LEU A 1 88 ? 8.976 -7.058 -7.492 1.00 66.75 88 LEU A N 1
ATOM 675 C CA . LEU A 1 88 ? 9.363 -6.927 -6.089 1.00 66.75 88 LEU A CA 1
ATOM 676 C C . LEU A 1 88 ? 10.890 -7.083 -5.930 1.00 66.75 88 LEU A C 1
ATOM 678 O O . LEU A 1 88 ? 11.387 -7.889 -5.150 1.00 66.75 88 LEU A O 1
ATOM 682 N N . ALA A 1 89 ? 11.655 -6.336 -6.724 1.00 63.59 89 ALA A N 1
ATOM 683 C CA . ALA A 1 89 ? 13.106 -6.320 -6.719 1.00 63.59 89 ALA A CA 1
ATOM 684 C C . ALA A 1 89 ? 13.622 -5.218 -5.780 1.00 63.59 89 ALA A C 1
ATOM 686 O O . ALA A 1 89 ? 13.107 -4.102 -5.747 1.00 63.59 89 ALA A O 1
ATOM 687 N N . GLY A 1 90 ? 14.673 -5.516 -5.018 1.00 61.25 90 GLY A N 1
ATOM 688 C CA . GLY A 1 90 ? 15.218 -4.622 -3.993 1.00 61.25 90 GLY A CA 1
ATOM 689 C C . GLY A 1 90 ? 14.430 -4.648 -2.683 1.00 61.25 90 GLY A C 1
ATOM 690 O O . GLY A 1 90 ? 13.829 -5.654 -2.325 1.00 61.25 90 GLY A O 1
ATOM 691 N N . LEU A 1 91 ? 14.429 -3.526 -1.958 1.00 60.62 91 LEU A N 1
ATOM 692 C CA . LEU A 1 91 ? 13.568 -3.304 -0.787 1.00 60.62 91 LEU A CA 1
ATOM 693 C C . LEU A 1 91 ? 12.124 -2.966 -1.220 1.00 60.62 91 LEU A C 1
ATOM 695 O O . LEU A 1 91 ? 11.555 -2.005 -0.715 1.00 60.62 91 LEU A O 1
ATOM 699 N N . LEU A 1 92 ? 11.562 -3.698 -2.192 1.00 62.50 92 LEU A N 1
ATOM 700 C CA . LEU A 1 92 ? 10.214 -3.469 -2.747 1.00 62.50 92 LEU A CA 1
ATOM 701 C C . LEU A 1 92 ? 10.007 -2.048 -3.312 1.00 62.50 92 LEU A C 1
ATOM 703 O O . LEU A 1 92 ? 8.938 -1.459 -3.178 1.00 62.50 92 LEU A O 1
ATOM 707 N N . ARG A 1 93 ? 11.053 -1.459 -3.900 1.00 66.19 93 AR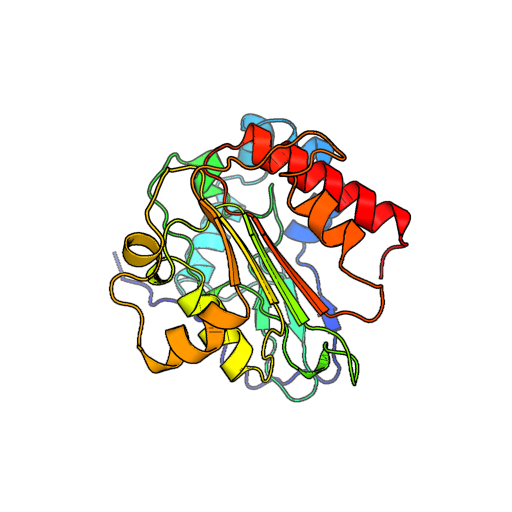G A N 1
ATOM 708 C CA . ARG A 1 93 ? 11.040 -0.076 -4.393 1.00 66.19 93 ARG A CA 1
ATOM 709 C C . ARG A 1 93 ? 11.679 0.007 -5.763 1.00 66.19 93 ARG A C 1
ATOM 711 O O . ARG A 1 93 ? 12.628 -0.718 -6.056 1.00 66.19 93 ARG A O 1
ATOM 718 N N . ASP A 1 94 ? 11.245 1.002 -6.531 1.00 68.50 94 ASP A N 1
ATOM 719 C CA . ASP A 1 94 ? 11.943 1.421 -7.738 1.00 68.50 94 ASP A CA 1
ATOM 720 C C . ASP A 1 94 ? 13.448 1.619 -7.436 1.00 68.50 94 ASP A C 1
ATOM 722 O O . ASP A 1 94 ? 13.814 2.444 -6.583 1.00 68.50 94 ASP A O 1
ATOM 726 N N . PRO A 1 95 ? 14.340 0.906 -8.146 1.00 66.94 95 PRO A N 1
ATOM 727 C CA . PRO A 1 95 ? 15.786 0.966 -7.962 1.00 66.94 95 PRO A CA 1
ATOM 728 C C . PRO A 1 95 ? 16.359 2.383 -7.919 1.00 66.94 95 PRO A C 1
ATOM 730 O O . PRO A 1 95 ? 17.359 2.636 -7.247 1.00 66.94 95 PRO A O 1
ATOM 733 N N . ARG A 1 96 ? 15.756 3.333 -8.638 1.00 68.19 96 ARG A N 1
ATOM 734 C CA . ARG A 1 96 ? 16.228 4.721 -8.724 1.00 68.19 96 ARG A CA 1
ATOM 735 C C . ARG A 1 96 ? 16.119 5.466 -7.409 1.00 68.19 96 ARG A C 1
ATOM 737 O O . ARG A 1 96 ? 16.965 6.324 -7.148 1.00 68.19 96 ARG A O 1
ATOM 744 N N . MET A 1 97 ? 15.137 5.112 -6.580 1.00 71.44 97 MET A N 1
ATOM 745 C CA . MET A 1 97 ? 14.964 5.695 -5.248 1.00 71.44 97 MET A CA 1
ATOM 746 C C . MET A 1 97 ? 16.225 5.506 -4.409 1.00 71.44 97 MET A C 1
ATOM 748 O O . MET A 1 97 ? 16.654 6.420 -3.709 1.00 71.44 97 MET A O 1
ATOM 752 N N . VAL A 1 98 ? 16.865 4.344 -4.547 1.00 73.69 98 VAL A N 1
ATOM 753 C CA . VAL A 1 98 ? 18.088 4.012 -3.819 1.00 73.69 98 VAL A CA 1
ATOM 754 C C . VAL A 1 98 ? 19.338 4.352 -4.632 1.00 73.69 98 VAL A C 1
ATOM 756 O O . VAL A 1 98 ? 20.319 4.850 -4.085 1.00 73.69 98 VAL A O 1
ATOM 759 N N . CYS A 1 99 ? 19.339 4.121 -5.943 1.00 77.12 99 CYS A N 1
ATOM 760 C CA . CYS A 1 99 ? 20.559 4.165 -6.744 1.00 77.12 99 CYS A CA 1
ATOM 761 C C . CYS A 1 99 ? 20.892 5.532 -7.336 1.00 77.12 99 CYS A C 1
ATOM 763 O O . CYS A 1 99 ? 22.075 5.849 -7.443 1.00 77.12 99 CYS A O 1
ATOM 765 N N . GLU A 1 100 ? 19.903 6.355 -7.683 1.00 75.44 100 GLU A N 1
ATOM 766 C CA . GLU A 1 100 ? 20.133 7.582 -8.465 1.00 75.44 100 GLU A CA 1
ATOM 767 C C . GLU A 1 100 ? 20.017 8.870 -7.649 1.00 75.44 100 GLU A C 1
ATOM 769 O O . GLU A 1 100 ? 20.506 9.901 -8.095 1.00 75.44 100 GLU A O 1
ATOM 774 N N . GLY A 1 101 ? 19.472 8.804 -6.431 1.00 63.75 101 GLY A N 1
ATOM 775 C CA . GLY A 1 101 ? 19.320 9.978 -5.574 1.00 63.75 101 GLY A CA 1
ATOM 776 C C . GLY A 1 101 ? 18.183 10.884 -6.053 1.00 63.75 101 GLY A C 1
ATOM 777 O O . GLY A 1 101 ? 18.343 11.682 -6.968 1.00 63.75 101 GLY A O 1
ATOM 778 N N . SER A 1 102 ? 17.026 10.708 -5.411 1.00 56.78 102 SER A N 1
ATOM 779 C CA . SER A 1 102 ? 15.906 11.652 -5.271 1.00 56.78 102 SER A CA 1
ATOM 780 C C . SER A 1 102 ? 15.561 12.572 -6.454 1.00 56.78 102 SER A C 1
ATOM 782 O O . SER A 1 102 ? 16.046 13.697 -6.565 1.00 56.78 102 SER A O 1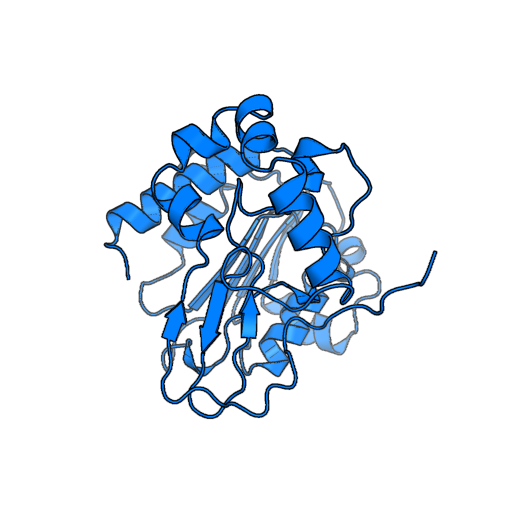
ATOM 784 N N . ARG A 1 103 ? 14.572 12.126 -7.246 1.00 55.47 103 ARG A N 1
ATOM 785 C CA . ARG A 1 103 ? 13.478 12.947 -7.828 1.00 55.47 103 ARG A CA 1
ATOM 786 C C . ARG A 1 103 ? 12.426 12.103 -8.563 1.00 55.47 103 ARG A C 1
ATOM 788 O O . ARG A 1 103 ? 11.791 12.584 -9.498 1.00 55.47 103 ARG A O 1
ATOM 795 N N . TYR A 1 104 ? 12.270 10.835 -8.190 1.00 61.25 104 TYR A N 1
ATOM 796 C CA . TYR A 1 104 ? 11.282 9.979 -8.831 1.00 61.25 104 TYR A CA 1
ATOM 797 C C . TYR A 1 104 ? 10.044 9.866 -7.955 1.00 61.25 104 TYR A C 1
ATOM 799 O O . TYR A 1 104 ? 10.147 9.511 -6.786 1.00 61.25 104 TYR A O 1
ATOM 807 N N . VAL A 1 105 ? 8.896 10.231 -8.520 1.00 54.06 105 VAL A N 1
ATOM 808 C CA . VAL A 1 105 ? 7.594 10.016 -7.893 1.00 54.06 105 VAL A CA 1
ATOM 809 C C . VAL A 1 105 ? 7.166 8.604 -8.296 1.00 54.06 105 VAL A C 1
ATOM 811 O O . VAL A 1 105 ? 7.129 8.335 -9.502 1.00 54.06 105 VAL A O 1
ATOM 814 N N . PRO A 1 106 ? 6.927 7.685 -7.345 1.00 58.81 106 PRO A N 1
ATOM 815 C CA . PRO A 1 106 ? 6.345 6.392 -7.673 1.00 58.81 106 PRO A CA 1
ATOM 816 C C . PRO A 1 106 ? 4.988 6.620 -8.343 1.00 58.81 106 PRO A C 1
ATOM 818 O O . PRO A 1 106 ? 4.208 7.475 -7.924 1.00 58.81 106 PRO A O 1
ATOM 821 N N . PHE A 1 107 ? 4.724 5.892 -9.421 1.00 65.69 107 PHE A N 1
ATOM 822 C CA . PHE A 1 107 ? 3.429 5.947 -10.083 1.00 65.69 107 PHE A CA 1
ATOM 823 C C . PHE A 1 107 ? 2.478 5.030 -9.315 1.00 65.69 107 PHE A C 1
ATOM 825 O O . PHE A 1 107 ? 2.710 3.824 -9.246 1.00 65.69 107 PHE A O 1
ATOM 832 N N . VAL A 1 108 ? 1.414 5.599 -8.745 1.00 71.56 108 VAL A N 1
ATOM 833 C CA . VAL A 1 108 ? 0.375 4.839 -8.024 1.00 71.56 108 VAL A CA 1
ATOM 834 C C . VAL A 1 108 ? -0.266 3.750 -8.891 1.00 71.56 108 VAL A C 1
ATOM 836 O O . VAL A 1 108 ? -0.753 2.759 -8.359 1.00 71.56 108 VAL A O 1
ATOM 839 N N . ASP A 1 109 ? -0.178 3.892 -10.216 1.00 67.62 109 ASP A N 1
ATOM 840 C CA . ASP A 1 109 ? -0.672 2.946 -11.223 1.00 67.62 109 ASP A CA 1
ATOM 841 C C . ASP A 1 109 ? -0.010 1.557 -11.160 1.00 67.62 109 ASP A C 1
ATOM 843 O O . ASP A 1 109 ? -0.510 0.615 -11.767 1.00 67.62 109 ASP A O 1
ATOM 847 N N . TRP A 1 110 ? 1.109 1.418 -10.439 1.00 70.69 110 TRP A N 1
ATOM 848 C CA . TRP A 1 110 ? 1.815 0.142 -10.258 1.00 70.69 110 TRP A CA 1
ATOM 849 C C . TRP A 1 110 ? 1.518 -0.522 -8.911 1.00 70.69 110 TRP A C 1
ATOM 851 O O . TRP A 1 110 ? 2.062 -1.586 -8.615 1.00 70.69 110 TRP A O 1
ATOM 861 N N . LEU A 1 111 ? 0.654 0.078 -8.084 1.00 76.00 111 LEU A N 1
ATOM 862 C CA . LEU A 1 111 ? 0.199 -0.552 -6.852 1.00 76.00 111 LEU A CA 1
ATOM 863 C C . LEU A 1 111 ? -0.726 -1.723 -7.183 1.00 76.00 111 LEU A C 1
ATOM 865 O O . LEU A 1 111 ? -1.829 -1.540 -7.698 1.00 76.00 111 LEU A O 1
ATOM 869 N N . LEU A 1 112 ? -0.303 -2.932 -6.815 1.00 74.50 112 LEU A N 1
ATOM 870 C CA . LEU A 1 112 ? -1.182 -4.090 -6.854 1.00 74.50 112 LEU A CA 1
ATOM 871 C C . LEU A 1 112 ? -2.138 -4.042 -5.662 1.00 74.50 112 LEU A C 1
ATOM 873 O O . LEU A 1 112 ? -1.742 -4.251 -4.514 1.00 74.50 112 LEU A O 1
ATOM 877 N N . LEU A 1 113 ? -3.408 -3.780 -5.947 1.00 84.88 113 LEU A N 1
ATOM 878 C CA . LEU A 1 113 ? -4.464 -3.763 -4.945 1.00 84.88 113 LEU A CA 1
ATOM 879 C C . LEU A 1 113 ? -5.289 -5.041 -5.042 1.00 84.88 113 LEU A C 1
ATOM 881 O O . LEU A 1 113 ? -5.694 -5.457 -6.130 1.00 84.88 113 LEU A O 1
ATOM 885 N N . ALA A 1 114 ? -5.553 -5.647 -3.887 1.00 87.94 114 ALA A N 1
ATOM 886 C CA . ALA A 1 114 ? -6.478 -6.765 -3.798 1.00 87.94 114 ALA A CA 1
ATOM 887 C C . ALA A 1 114 ? -7.893 -6.332 -4.211 1.00 87.94 114 ALA A C 1
ATOM 889 O O . ALA A 1 114 ? -8.261 -5.157 -4.131 1.00 87.94 114 ALA A O 1
ATOM 890 N N . ASP A 1 115 ? -8.697 -7.307 -4.614 1.00 89.25 115 ASP A N 1
ATOM 891 C CA . ASP A 1 115 ? -10.104 -7.125 -4.945 1.00 89.25 115 ASP A CA 1
ATOM 892 C C . ASP A 1 115 ? -10.986 -8.056 -4.100 1.00 89.25 115 ASP A C 1
ATOM 894 O O . ASP A 1 115 ? -10.491 -8.906 -3.351 1.00 89.25 115 ASP A O 1
ATOM 898 N N . ALA A 1 116 ? -12.305 -7.871 -4.188 1.00 92.19 116 ALA A N 1
ATOM 899 C CA . ALA A 1 116 ? -13.273 -8.598 -3.372 1.00 92.19 116 ALA A CA 1
ATOM 900 C C . ALA A 1 116 ? -13.189 -10.134 -3.492 1.00 92.19 116 ALA A C 1
ATOM 902 O O . ALA A 1 116 ? -13.651 -10.819 -2.582 1.00 92.19 116 ALA A O 1
ATOM 903 N N . SER A 1 117 ? -12.588 -10.689 -4.555 1.00 87.81 117 SER A N 1
ATOM 904 C CA . SER A 1 117 ? -12.390 -12.142 -4.690 1.00 87.81 117 SER A CA 1
ATOM 905 C C . SER A 1 117 ? -11.439 -12.719 -3.637 1.00 87.81 117 SER A C 1
ATOM 907 O O . SER A 1 117 ? -11.552 -13.891 -3.284 1.00 87.81 117 SER A O 1
ATOM 909 N N . LEU A 1 118 ? -10.542 -11.890 -3.092 1.00 88.19 118 LEU A N 1
ATOM 910 C CA . LEU A 1 118 ? -9.588 -12.271 -2.051 1.00 88.19 118 LEU A CA 1
ATOM 911 C C . LEU A 1 118 ? -10.130 -12.069 -0.631 1.00 88.19 118 LEU A C 1
ATOM 913 O O . LEU A 1 118 ? -9.433 -12.379 0.334 1.00 88.19 118 LEU A O 1
ATOM 917 N N . VAL A 1 119 ? -11.347 -11.539 -0.475 1.00 93.31 119 VAL A N 1
ATOM 918 C CA . VAL A 1 119 ? -11.941 -11.273 0.838 1.00 93.31 119 VAL A CA 1
ATOM 919 C C . VAL A 1 119 ? -12.845 -12.442 1.236 1.00 93.31 119 VAL A C 1
ATOM 921 O O . VAL A 1 119 ? -13.895 -12.631 0.616 1.00 93.31 119 VAL A O 1
ATOM 924 N N . PRO A 1 120 ? -12.505 -13.216 2.288 1.00 93.38 120 PRO A N 1
ATOM 925 C CA . PRO A 1 120 ? -13.369 -14.296 2.743 1.00 93.38 120 PRO A CA 1
ATOM 926 C C . PRO A 1 120 ? -14.762 -13.775 3.142 1.00 93.38 120 PRO A C 1
ATOM 928 O O . PRO A 1 120 ? -14.874 -12.689 3.724 1.00 93.38 120 PRO A O 1
ATOM 931 N N . PRO A 1 121 ? -15.845 -14.534 2.897 1.00 94.31 121 PRO A N 1
ATOM 932 C CA . PRO A 1 121 ? -17.177 -14.144 3.343 1.00 94.31 121 PRO A CA 1
ATOM 933 C C . PRO A 1 121 ? -17.217 -13.890 4.857 1.00 94.31 121 PRO A C 1
ATOM 935 O O . PRO A 1 121 ? -16.820 -14.739 5.652 1.00 94.31 121 PRO A O 1
ATOM 938 N N . GLY A 1 122 ? -17.704 -12.714 5.259 1.00 95.44 122 GLY A N 1
ATOM 939 C CA . GLY A 1 122 ? -17.778 -12.313 6.669 1.00 95.44 122 GLY A CA 1
ATOM 940 C C . GLY A 1 122 ? -16.445 -11.888 7.302 1.00 95.44 122 GLY A C 1
ATOM 941 O O . GLY A 1 122 ? -16.424 -11.603 8.501 1.00 95.44 122 GLY A O 1
ATOM 942 N N . ALA A 1 123 ? -15.354 -11.818 6.530 1.00 97.12 123 ALA A N 1
ATOM 943 C CA . ALA A 1 123 ? -14.067 -11.315 7.002 1.00 97.12 123 ALA A CA 1
ATOM 944 C C . ALA A 1 123 ? -14.177 -9.870 7.499 1.00 97.12 123 ALA A C 1
ATOM 946 O O . ALA A 1 123 ? -14.797 -9.020 6.850 1.00 97.12 123 ALA A O 1
ATOM 947 N N . ARG A 1 124 ? -13.511 -9.562 8.618 1.00 98.00 124 ARG A N 1
ATOM 948 C CA . ARG A 1 124 ? -13.254 -8.164 8.982 1.00 98.00 124 ARG A CA 1
ATOM 949 C C . ARG A 1 124 ? -12.189 -7.599 8.053 1.00 98.00 124 ARG A C 1
ATOM 951 O O . ARG A 1 124 ? -11.190 -8.262 7.793 1.00 98.00 124 ARG A O 1
ATOM 958 N N . ARG A 1 125 ? -12.394 -6.372 7.582 1.00 98.19 125 ARG A N 1
ATOM 959 C CA . ARG A 1 125 ? -11.500 -5.659 6.666 1.00 98.19 125 ARG A CA 1
ATOM 960 C C . ARG A 1 125 ? -10.846 -4.506 7.405 1.00 98.19 125 ARG A C 1
ATOM 962 O O . ARG A 1 125 ? -11.543 -3.588 7.834 1.00 98.19 125 ARG A O 1
ATOM 969 N N . ARG A 1 126 ? -9.524 -4.533 7.557 1.00 98.44 126 ARG A N 1
ATOM 970 C CA . ARG A 1 126 ? -8.775 -3.492 8.281 1.00 98.44 126 ARG A CA 1
ATOM 971 C C . ARG A 1 126 ? -7.665 -2.907 7.429 1.00 98.44 126 ARG A C 1
ATOM 973 O O . ARG A 1 126 ? -6.980 -3.645 6.724 1.00 98.44 126 ARG A O 1
ATOM 980 N N . PHE A 1 127 ? -7.471 -1.601 7.535 1.00 98.12 127 PHE A N 1
ATOM 981 C CA . PHE A 1 127 ? -6.377 -0.893 6.883 1.00 98.12 127 PHE A CA 1
ATOM 982 C C . PHE A 1 127 ? -5.463 -0.270 7.937 1.00 98.12 127 PHE A C 1
ATOM 984 O O . PHE A 1 127 ? -5.938 0.403 8.848 1.00 98.12 127 PHE A O 1
ATOM 991 N N . PHE A 1 128 ? -4.159 -0.484 7.811 1.00 97.56 128 PHE A N 1
ATOM 992 C CA . PHE A 1 128 ? -3.130 0.058 8.692 1.00 97.56 128 PHE A CA 1
ATOM 993 C C . PHE A 1 128 ? -2.226 0.982 7.870 1.00 97.56 128 PHE A C 1
ATOM 995 O O . PHE A 1 128 ? -1.561 0.512 6.952 1.00 97.56 128 PHE A O 1
ATOM 1002 N N . ASP A 1 129 ? -2.205 2.276 8.185 1.00 96.94 129 ASP A N 1
ATOM 1003 C CA . ASP A 1 129 ? -1.390 3.300 7.527 1.00 96.94 129 ASP A CA 1
ATOM 1004 C C . ASP A 1 129 ? -0.288 3.800 8.465 1.00 96.94 129 ASP A C 1
ATOM 1006 O O . ASP A 1 129 ? -0.527 4.584 9.389 1.00 96.94 129 ASP A O 1
ATOM 1010 N N . ALA A 1 130 ? 0.932 3.325 8.241 1.00 95.44 130 ALA A N 1
ATOM 1011 C CA . ALA A 1 130 ? 2.111 3.799 8.945 1.00 95.44 130 ALA A CA 1
ATOM 1012 C C . ALA A 1 130 ? 2.716 4.992 8.185 1.00 95.44 130 ALA A C 1
ATOM 1014 O O . ALA A 1 130 ? 3.473 4.770 7.239 1.00 95.44 130 ALA A O 1
ATOM 1015 N N . GLY A 1 131 ? 2.391 6.221 8.616 1.00 91.56 131 GLY A N 1
ATOM 1016 C CA . GLY A 1 131 ? 2.835 7.478 7.987 1.00 91.56 131 GLY A CA 1
ATOM 1017 C C . GLY A 1 131 ? 1.718 8.303 7.326 1.00 91.56 131 GLY A C 1
ATOM 1018 O O . GLY A 1 131 ? 1.921 8.893 6.267 1.00 91.56 131 GLY A O 1
ATOM 1019 N N . GLY A 1 132 ? 0.516 8.332 7.906 1.00 89.56 132 GLY A N 1
ATOM 1020 C CA . GLY A 1 132 ? -0.642 9.026 7.333 1.00 89.56 132 GLY A CA 1
ATOM 1021 C C . GLY A 1 132 ? -0.639 10.539 7.576 1.00 89.56 132 GLY A C 1
ATOM 1022 O O . GLY A 1 132 ? -1.350 11.015 8.458 1.00 89.56 132 GLY A O 1
ATOM 1023 N N . SER A 1 133 ? 0.100 11.290 6.751 1.00 91.56 133 SER A N 1
ATOM 1024 C CA . SER A 1 133 ? 0.288 12.751 6.871 1.00 91.56 133 SER A CA 1
ATOM 1025 C C . SER A 1 133 ? -1.002 13.577 6.928 1.00 91.56 133 SER A C 1
ATOM 1027 O O . SER A 1 133 ? -1.134 14.464 7.774 1.00 91.56 133 SER A O 1
ATOM 1029 N N . SER A 1 134 ? -1.945 13.307 6.032 1.00 94.31 134 SER A N 1
ATOM 1030 C CA . SER A 1 134 ? -3.308 13.840 6.038 1.00 94.31 134 SER A CA 1
ATOM 1031 C C . SER A 1 134 ? -4.236 12.846 5.342 1.00 94.31 134 SER A C 1
ATOM 1033 O O . SER A 1 134 ? -3.772 11.928 4.657 1.00 94.31 134 SER A O 1
ATOM 1035 N N . PHE A 1 135 ? -5.553 13.019 5.480 1.00 94.31 135 PHE A N 1
ATOM 1036 C CA . PHE A 1 135 ? -6.510 12.148 4.795 1.00 94.31 135 PHE A CA 1
ATOM 1037 C C . PHE A 1 135 ? -6.339 12.180 3.265 1.00 94.31 135 PHE A C 1
ATOM 1039 O O . PHE A 1 135 ? -6.435 11.142 2.605 1.00 94.31 135 PHE A O 1
ATOM 1046 N N . LEU A 1 136 ? -6.058 13.364 2.712 1.00 92.88 136 LEU A N 1
ATOM 1047 C CA . LEU A 1 136 ? -5.949 13.592 1.271 1.00 92.88 136 LEU A CA 1
ATOM 1048 C C . LEU A 1 136 ? -4.668 13.023 0.651 1.00 92.88 136 LEU A C 1
ATOM 1050 O O . LEU A 1 136 ? -4.669 12.736 -0.543 1.00 92.88 136 LEU A O 1
ATOM 1054 N N . ASP A 1 137 ? -3.599 12.853 1.433 1.00 86.94 137 ASP A N 1
ATOM 1055 C CA . ASP A 1 137 ? -2.290 12.471 0.885 1.00 86.94 137 ASP A CA 1
ATOM 1056 C C . ASP A 1 137 ? -2.254 11.018 0.400 1.00 86.94 137 ASP A C 1
ATOM 1058 O O . ASP A 1 137 ? -1.658 10.722 -0.634 1.00 86.94 137 ASP A O 1
ATOM 1062 N N . ALA A 1 138 ? -2.894 10.103 1.132 1.00 86.69 138 ALA A N 1
ATOM 1063 C CA . ALA A 1 138 ? -2.866 8.680 0.795 1.00 86.69 138 ALA A CA 1
ATOM 1064 C C . ALA A 1 138 ? -4.183 7.963 1.090 1.00 86.69 138 ALA A C 1
ATOM 1066 O O . ALA A 1 138 ? -4.677 7.214 0.245 1.00 86.69 138 ALA A O 1
ATOM 1067 N N . LEU A 1 139 ? -4.771 8.172 2.273 1.00 93.81 139 LEU A N 1
ATOM 1068 C CA . LEU A 1 139 ? -5.899 7.349 2.704 1.00 93.81 139 LEU A CA 1
ATOM 1069 C C . LEU A 1 139 ? -7.119 7.505 1.786 1.00 93.81 139 LEU A C 1
ATOM 1071 O O . LEU A 1 139 ? -7.750 6.503 1.457 1.00 93.81 139 LEU A O 1
ATOM 1075 N N . GLN A 1 140 ? -7.410 8.717 1.304 1.00 95.06 140 GLN A N 1
ATOM 1076 C CA . GLN A 1 140 ? -8.479 8.941 0.329 1.00 95.06 140 GLN A CA 1
ATOM 1077 C C . GLN A 1 140 ? -8.307 8.076 -0.927 1.00 95.06 140 GLN A C 1
ATOM 1079 O O . GLN A 1 140 ? -9.276 7.463 -1.378 1.00 95.06 140 GLN A O 1
ATOM 1084 N N . PHE A 1 141 ? -7.090 8.019 -1.480 1.00 92.81 141 PHE A N 1
ATOM 1085 C CA . PHE A 1 141 ? -6.787 7.206 -2.656 1.00 92.81 141 PHE A CA 1
ATOM 1086 C C . PHE A 1 141 ? -7.076 5.728 -2.378 1.00 92.81 141 PHE A C 1
ATOM 1088 O O . PHE A 1 141 ? -7.859 5.115 -3.098 1.00 92.81 141 PHE A O 1
ATOM 1095 N N . PHE A 1 142 ? -6.542 5.167 -1.287 1.00 94.69 142 PHE A N 1
ATOM 1096 C CA . PHE A 1 142 ? -6.772 3.756 -0.961 1.00 94.69 142 PHE A CA 1
ATOM 1097 C C . PHE A 1 142 ? -8.244 3.445 -0.690 1.00 94.69 142 PHE A C 1
ATOM 1099 O O . PHE A 1 142 ? -8.737 2.415 -1.140 1.00 94.69 142 PHE A O 1
ATOM 1106 N N . VAL A 1 143 ? -8.967 4.327 0.002 1.00 95.81 143 VAL A N 1
ATOM 1107 C CA . VAL A 1 143 ? -10.407 4.155 0.238 1.00 95.81 143 VAL A CA 1
ATOM 1108 C C . VAL A 1 143 ? -11.168 4.096 -1.085 1.00 95.81 143 VAL A C 1
ATOM 1110 O O . VAL A 1 143 ? -11.982 3.192 -1.268 1.00 95.81 143 VAL A O 1
ATOM 1113 N N . ALA A 1 144 ? -10.889 5.015 -2.011 1.00 94.19 144 ALA A N 1
ATOM 1114 C CA . ALA A 1 144 ? -11.546 5.051 -3.313 1.00 94.19 144 ALA A CA 1
ATOM 1115 C C . ALA A 1 144 ? -11.208 3.815 -4.162 1.00 94.19 144 ALA A C 1
ATOM 1117 O O . ALA A 1 144 ? -12.109 3.156 -4.684 1.00 94.19 144 ALA A O 1
ATOM 1118 N N . GLU A 1 145 ? -9.927 3.456 -4.251 1.00 93.25 145 GLU A N 1
ATOM 1119 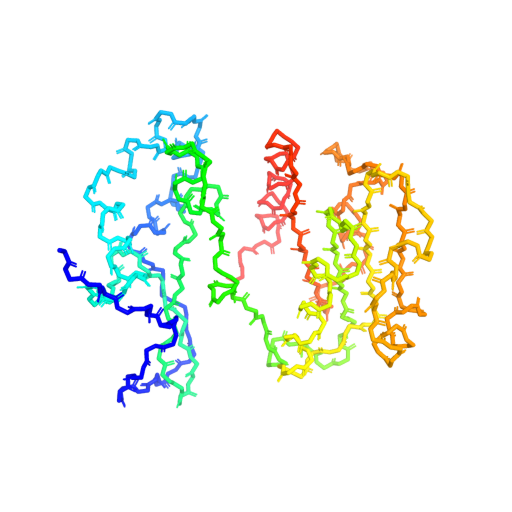C CA . GLU A 1 145 ? -9.469 2.341 -5.077 1.00 93.25 145 GLU A CA 1
ATOM 1120 C C . GLU A 1 145 ? -9.960 0.980 -4.566 1.00 93.25 145 GLU A C 1
ATOM 1122 O O . GLU A 1 145 ? -10.388 0.134 -5.357 1.00 93.25 145 GLU A O 1
ATOM 1127 N N . TYR A 1 146 ? -9.947 0.752 -3.250 1.00 95.94 146 TYR A N 1
ATOM 1128 C CA . TYR A 1 146 ? -10.490 -0.481 -2.680 1.00 95.94 146 TYR A CA 1
ATOM 1129 C C . TYR A 1 146 ? -12.015 -0.541 -2.810 1.00 95.94 146 TYR A C 1
ATOM 1131 O O . TYR A 1 146 ? -12.544 -1.596 -3.170 1.00 95.94 146 TYR A O 1
ATOM 1139 N N . ALA A 1 147 ? -12.725 0.578 -2.620 1.00 95.88 147 ALA A N 1
ATOM 1140 C CA . ALA A 1 147 ? -14.174 0.626 -2.814 1.00 95.88 147 ALA A CA 1
ATOM 1141 C C . ALA A 1 147 ? -14.564 0.296 -4.265 1.00 95.88 147 ALA A C 1
ATOM 1143 O O . ALA A 1 147 ? -15.485 -0.493 -4.484 1.00 95.88 147 ALA A O 1
ATOM 1144 N N . ALA A 1 148 ? -13.822 0.810 -5.253 1.00 92.50 148 ALA A N 1
ATOM 1145 C CA . ALA A 1 148 ? -14.013 0.477 -6.667 1.00 92.50 148 ALA A CA 1
ATOM 1146 C C . ALA A 1 148 ? -13.812 -1.023 -6.969 1.00 92.50 148 ALA A C 1
ATOM 1148 O O . ALA A 1 148 ? -14.378 -1.546 -7.926 1.00 92.50 148 ALA A O 1
ATOM 1149 N N . ARG A 1 149 ? -13.053 -1.730 -6.123 1.00 93.25 149 ARG A N 1
ATOM 1150 C CA . ARG A 1 149 ? -12.797 -3.179 -6.195 1.00 93.25 149 ARG A CA 1
ATOM 1151 C C . ARG A 1 149 ? -13.705 -4.001 -5.271 1.00 93.25 149 ARG A C 1
ATOM 1153 O O . ARG A 1 149 ? -13.452 -5.185 -5.046 1.00 93.25 149 ARG A O 1
ATOM 1160 N N . GLY A 1 150 ? -14.759 -3.387 -4.728 1.00 95.75 150 GLY A N 1
ATOM 1161 C CA . GLY A 1 150 ? -15.742 -4.040 -3.862 1.00 95.75 150 GLY A CA 1
ATOM 1162 C C . GLY A 1 150 ? -15.276 -4.267 -2.420 1.00 95.75 150 GLY A C 1
ATOM 1163 O O . GLY A 1 150 ? -15.909 -5.026 -1.686 1.00 95.75 150 GLY A O 1
ATOM 1164 N N . ILE A 1 151 ? -14.188 -3.625 -1.990 1.00 97.56 151 ILE A N 1
ATOM 1165 C CA . ILE A 1 151 ? -13.647 -3.737 -0.634 1.00 97.56 151 ILE A CA 1
ATOM 1166 C C . ILE A 1 151 ? -13.955 -2.460 0.150 1.00 97.56 151 ILE A C 1
ATOM 1168 O O . ILE A 1 151 ? -13.448 -1.382 -0.141 1.00 97.56 151 ILE A O 1
ATOM 1172 N N . TYR A 1 152 ? -14.742 -2.613 1.213 1.00 97.62 152 TYR A N 1
ATOM 1173 C CA . TYR A 1 152 ? -15.069 -1.552 2.162 1.00 97.62 152 TYR A CA 1
ATOM 1174 C C . TYR A 1 152 ? -14.469 -1.893 3.521 1.00 97.62 152 TYR A C 1
ATOM 1176 O O . TYR A 1 152 ? -14.824 -2.913 4.110 1.00 97.62 152 TYR A O 1
A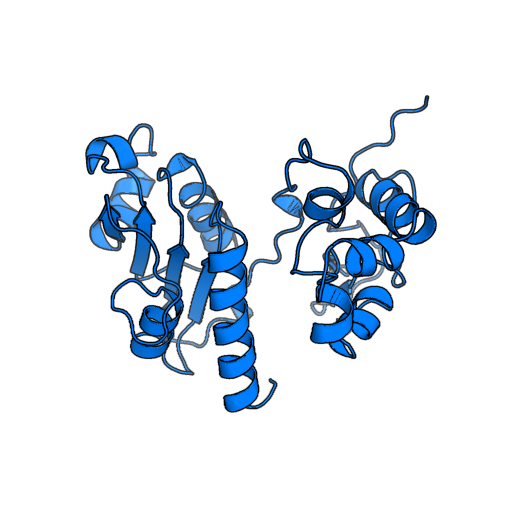TOM 1184 N N . PHE A 1 153 ? -13.548 -1.067 4.012 1.00 98.31 153 PHE A N 1
ATOM 1185 C CA . PHE A 1 153 ? -12.902 -1.311 5.300 1.00 98.31 153 PHE A CA 1
ATOM 1186 C C . PHE A 1 153 ? -13.841 -1.049 6.476 1.00 98.31 153 PHE A C 1
ATOM 1188 O O . PHE A 1 153 ? -14.579 -0.064 6.504 1.00 98.31 153 PHE A O 1
ATOM 1195 N N . ASP A 1 154 ? -13.776 -1.938 7.462 1.00 98.44 154 ASP A N 1
ATOM 1196 C CA . ASP A 1 154 ? -14.502 -1.821 8.720 1.00 98.44 154 ASP A CA 1
ATOM 1197 C C . ASP A 1 154 ? -13.752 -0.913 9.706 1.00 98.44 154 ASP A C 1
ATOM 1199 O O . ASP A 1 154 ? -14.391 -0.237 10.509 1.00 98.44 154 ASP A O 1
ATOM 1203 N N . GLU A 1 155 ? -12.415 -0.890 9.641 1.00 98.62 155 GLU A N 1
ATOM 1204 C CA . GLU A 1 155 ? -11.550 -0.106 10.531 1.00 98.62 155 GLU A CA 1
ATOM 1205 C C . GLU A 1 155 ? -10.306 0.419 9.794 1.00 98.62 155 GLU A C 1
ATOM 1207 O O . GLU A 1 155 ? -9.715 -0.284 8.967 1.00 98.62 155 GLU A O 1
ATOM 1212 N N . PHE A 1 156 ? -9.880 1.631 10.151 1.00 98.44 156 PHE A N 1
ATOM 1213 C CA . PHE A 1 156 ? -8.637 2.262 9.708 1.00 98.44 156 PHE A CA 1
ATOM 1214 C C . PHE A 1 156 ? -7.764 2.573 10.924 1.00 98.44 156 PHE A C 1
ATOM 1216 O O . PHE A 1 156 ? -8.260 3.136 11.893 1.00 98.44 156 PHE A O 1
ATOM 1223 N N . TYR A 1 157 ? -6.475 2.257 10.876 1.00 98.25 157 TYR A N 1
ATOM 1224 C CA . TYR A 1 157 ? -5.498 2.593 11.912 1.00 98.25 157 TYR A CA 1
ATOM 1225 C C . TYR A 1 157 ? -4.404 3.440 11.285 1.00 98.25 157 TYR A C 1
ATOM 1227 O O . TYR A 1 157 ? -3.721 2.956 10.388 1.00 98.25 157 TYR A O 1
ATOM 1235 N N . VAL A 1 158 ? -4.250 4.688 11.719 1.00 97.81 158 VAL A N 1
ATOM 1236 C CA . VAL A 1 158 ? -3.385 5.660 11.036 1.00 97.81 158 VAL A CA 1
ATOM 1237 C C . VAL A 1 158 ? -2.436 6.316 12.027 1.00 97.81 158 VAL A C 1
ATOM 1239 O O . VAL A 1 158 ? -2.886 6.951 12.979 1.00 97.81 158 VAL A O 1
ATOM 1242 N N . TRP A 1 159 ? -1.133 6.187 11.784 1.00 97.62 159 TRP A N 1
ATOM 1243 C CA . TRP A 1 159 ? -0.085 6.834 12.575 1.00 97.62 159 TRP A CA 1
ATOM 1244 C C . TRP A 1 159 ? 0.454 8.060 11.854 1.00 97.62 159 TRP A C 1
ATOM 1246 O O . TRP A 1 159 ? 0.904 7.943 10.714 1.00 97.62 159 TRP A O 1
ATOM 1256 N N . GLU A 1 160 ? 0.471 9.197 12.548 1.00 95.56 160 GLU A N 1
ATOM 1257 C CA . GLU A 1 160 ? 1.092 10.432 12.078 1.00 95.56 160 GLU A CA 1
ATOM 1258 C C . GLU A 1 160 ? 2.041 10.977 13.143 1.00 95.56 160 GLU A C 1
ATOM 1260 O O . GLU A 1 160 ? 1.634 11.335 14.251 1.00 95.56 160 GLU A O 1
ATOM 1265 N N . ALA A 1 161 ? 3.326 11.052 12.794 1.00 95.75 161 ALA A N 1
ATOM 1266 C CA . ALA A 1 161 ? 4.369 11.447 13.733 1.00 95.75 161 ALA A CA 1
ATOM 1267 C C . ALA A 1 161 ? 4.289 12.935 14.102 1.00 95.75 161 ALA A C 1
ATOM 1269 O O . ALA A 1 161 ? 4.676 13.312 15.210 1.00 95.75 161 ALA A O 1
ATOM 1270 N N . ARG A 1 162 ? 3.796 13.801 13.204 1.00 95.25 162 ARG A N 1
ATOM 1271 C CA . ARG A 1 162 ? 3.634 15.220 13.525 1.00 95.25 162 ARG A CA 1
ATOM 1272 C C . ARG A 1 162 ? 2.416 15.418 14.427 1.00 95.25 162 ARG A C 1
ATOM 1274 O O . ARG A 1 162 ? 1.363 14.823 14.200 1.00 95.25 162 ARG A O 1
ATOM 1281 N N . PRO A 1 163 ? 2.512 16.306 15.426 1.00 95.19 163 PRO A N 1
ATOM 1282 C CA . PRO A 1 163 ? 1.338 16.731 16.164 1.00 95.19 163 PRO A CA 1
ATOM 1283 C C . PRO A 1 163 ? 0.449 17.559 15.228 1.00 95.19 163 PRO A C 1
ATOM 1285 O O . PRO A 1 163 ? 0.802 18.673 14.840 1.00 95.19 163 PRO A O 1
ATOM 1288 N N . LEU A 1 164 ? -0.698 17.003 14.852 1.00 95.25 164 LEU A N 1
ATOM 1289 C CA . LEU A 1 164 ? -1.748 17.675 14.087 1.00 95.25 164 LEU A CA 1
ATOM 1290 C C . LEU A 1 164 ? -3.037 17.679 14.909 1.00 95.25 164 LEU A C 1
ATOM 1292 O O . LEU A 1 164 ? -3.210 16.849 15.802 1.00 95.25 164 LEU A O 1
ATOM 1296 N N . SER A 1 165 ? -3.952 18.601 14.615 1.00 97.06 165 SER A N 1
ATOM 1297 C CA . SER A 1 165 ? -5.326 18.472 15.103 1.00 97.06 165 SER A CA 1
ATOM 1298 C C . SER A 1 165 ? -6.127 17.522 14.206 1.00 97.06 165 SER A C 1
ATOM 1300 O O . SER A 1 165 ? -5.786 17.310 13.040 1.00 97.06 165 SER A O 1
ATOM 1302 N N . VAL A 1 166 ? -7.224 16.971 14.732 1.00 97.00 166 VAL A N 1
ATOM 1303 C CA . VAL A 1 166 ? -8.149 16.133 13.947 1.00 97.00 166 VAL A CA 1
ATOM 1304 C C . VAL A 1 166 ? -8.689 16.903 12.736 1.00 97.00 166 VAL A C 1
ATOM 1306 O O . VAL A 1 166 ? -8.748 16.361 11.637 1.00 97.00 166 VAL A O 1
ATOM 1309 N N . GLU A 1 167 ? -9.010 18.186 12.902 1.00 97.69 167 GLU A N 1
ATOM 1310 C CA . GLU A 1 167 ? -9.504 19.017 11.799 1.00 97.69 167 GLU A CA 1
ATOM 1311 C C . GLU A 1 167 ? -8.432 19.304 10.744 1.00 97.69 167 GLU A C 1
ATOM 1313 O O . GLU A 1 167 ? -8.742 19.391 9.556 1.00 97.69 167 GLU A O 1
ATOM 1318 N N . ASP A 1 168 ? -7.161 19.392 11.141 1.00 97.38 168 ASP A N 1
ATOM 1319 C CA . ASP A 1 168 ? -6.065 19.529 10.182 1.00 97.38 168 ASP A CA 1
ATOM 1320 C C . ASP A 1 168 ? -5.863 18.252 9.365 1.00 97.38 168 ASP A C 1
ATOM 1322 O O . ASP A 1 168 ? -5.620 18.342 8.163 1.00 97.38 168 ASP A O 1
ATOM 1326 N N . TYR A 1 169 ? -6.016 17.076 9.984 1.00 97.25 169 TYR A N 1
ATOM 1327 C CA . TYR A 1 169 ? -5.948 15.790 9.286 1.00 97.25 169 TYR A CA 1
ATOM 1328 C C . TYR A 1 169 ? -7.051 15.649 8.223 1.00 97.25 169 TYR A C 1
ATOM 1330 O O . TYR A 1 169 ? -6.793 15.171 7.116 1.00 97.25 169 TYR A O 1
ATOM 1338 N N . TRP A 1 170 ? -8.267 16.106 8.540 1.00 97.75 170 TRP A N 1
ATOM 1339 C CA . TRP A 1 170 ? -9.437 16.061 7.654 1.00 97.75 170 TRP A CA 1
ATOM 1340 C C . TRP A 1 170 ? -9.550 17.236 6.679 1.00 97.75 170 TRP A C 1
ATOM 1342 O O . TRP A 1 170 ? -10.521 17.318 5.921 1.00 97.75 170 TRP A O 1
ATOM 1352 N N . ARG A 1 171 ? -8.603 18.176 6.688 1.00 97.50 171 ARG A N 1
ATOM 1353 C CA . ARG A 1 171 ? -8.717 19.415 5.919 1.00 97.50 171 ARG A CA 1
ATOM 1354 C C . ARG A 1 171 ? -8.865 19.134 4.421 1.00 97.50 171 ARG A C 1
ATOM 1356 O O . ARG A 1 171 ? -7.968 18.593 3.787 1.00 97.50 171 ARG A O 1
ATOM 1363 N N . GLY A 1 172 ? -9.988 19.575 3.854 1.00 96.50 172 GLY A N 1
ATOM 1364 C CA . GLY A 1 172 ? -10.300 19.421 2.429 1.00 96.50 172 GLY A CA 1
ATOM 1365 C C . GLY A 1 172 ? -10.854 18.049 2.036 1.00 96.50 172 GLY A C 1
ATOM 1366 O O . GLY A 1 172 ? -11.119 17.839 0.856 1.00 96.50 172 GLY A O 1
ATOM 1367 N N . ALA A 1 173 ? -11.052 17.137 2.993 1.00 96.88 173 ALA A N 1
ATOM 1368 C CA . ALA A 1 173 ? -11.712 15.864 2.741 1.00 96.88 173 ALA A CA 1
ATOM 1369 C C . ALA A 1 173 ? -13.152 16.072 2.255 1.00 96.88 173 ALA A C 1
ATOM 1371 O O . ALA A 1 173 ? -13.876 16.938 2.757 1.00 96.88 173 ALA A O 1
ATOM 1372 N N . ASP A 1 174 ? -13.576 15.238 1.307 1.00 96.50 174 ASP A N 1
ATOM 1373 C CA . ASP A 1 174 ? -14.975 15.181 0.896 1.00 96.50 174 ASP A CA 1
ATOM 1374 C C . ASP A 1 174 ? -15.875 14.837 2.108 1.00 96.50 174 ASP A C 1
ATOM 1376 O O . ASP A 1 174 ? -15.581 13.874 2.829 1.00 96.50 174 ASP A O 1
ATOM 1380 N N . PRO A 1 175 ? -16.970 15.585 2.359 1.00 97.31 175 PRO A N 1
ATOM 1381 C CA . PRO A 1 175 ? -17.821 15.355 3.525 1.00 97.31 175 PRO A CA 1
ATOM 1382 C C . PRO A 1 175 ? -18.430 13.950 3.597 1.00 97.31 175 PRO A C 1
ATOM 1384 O O . PRO A 1 175 ? -18.584 13.415 4.696 1.00 97.31 175 PRO A O 1
ATOM 1387 N N . ALA A 1 176 ? -18.767 13.336 2.458 1.00 96.19 176 ALA A N 1
ATOM 1388 C CA . ALA A 1 176 ? -19.336 11.991 2.437 1.00 96.19 176 ALA A CA 1
ATOM 1389 C C . ALA A 1 176 ? -18.270 10.937 2.766 1.00 96.19 176 ALA A C 1
ATOM 1391 O O . ALA A 1 176 ? -18.536 10.017 3.544 1.00 96.19 176 ALA A O 1
ATOM 1392 N N . LEU A 1 177 ? -17.045 11.102 2.253 1.00 95.94 177 LEU A N 1
ATOM 1393 C CA . LEU A 1 177 ? -15.915 10.250 2.632 1.00 95.94 177 LEU A CA 1
ATOM 1394 C C . LEU A 1 177 ? -15.546 10.400 4.109 1.00 95.94 177 LEU A C 1
ATOM 1396 O O . LEU A 1 177 ? -15.340 9.385 4.773 1.00 95.94 177 LEU A O 1
ATOM 1400 N N . ARG A 1 178 ? -15.515 11.624 4.655 1.00 97.69 178 ARG A N 1
ATOM 1401 C CA . ARG A 1 178 ? -15.284 11.838 6.095 1.00 97.69 178 ARG A CA 1
ATOM 1402 C C . ARG A 1 178 ? -16.358 11.145 6.929 1.00 97.69 178 ARG A C 1
ATOM 1404 O O . ARG A 1 178 ? -16.014 10.381 7.823 1.00 97.69 178 ARG A O 1
ATOM 1411 N N . ALA A 1 179 ? -17.638 11.323 6.599 1.00 98.06 179 ALA A N 1
ATOM 1412 C CA . ALA A 1 179 ? -18.738 10.675 7.317 1.00 98.06 179 ALA A CA 1
ATOM 1413 C C . ALA A 1 179 ? -18.644 9.135 7.304 1.00 98.06 179 ALA A C 1
ATOM 1415 O O . ALA A 1 179 ? -19.045 8.472 8.263 1.00 98.06 179 ALA A O 1
ATOM 1416 N N . TYR A 1 180 ? -18.095 8.554 6.234 1.00 97.50 180 TYR A N 1
ATOM 1417 C CA . TYR A 1 180 ? -17.799 7.126 6.163 1.00 97.50 180 TYR A CA 1
ATOM 1418 C C . TYR A 1 180 ? -16.561 6.744 6.995 1.00 97.50 180 TYR A C 1
ATOM 1420 O O . TYR A 1 180 ? -16.624 5.820 7.807 1.00 97.50 180 TYR A O 1
ATOM 1428 N N . CYS A 1 181 ? -15.434 7.428 6.827 1.00 97.94 181 CYS A N 1
ATOM 1429 C CA . CYS A 1 181 ? -14.159 7.016 7.412 1.00 97.94 181 CYS A CA 1
ATOM 1430 C C . CYS A 1 181 ? -14.004 7.395 8.893 1.00 97.94 181 CYS A C 1
ATOM 1432 O O . CYS A 1 181 ? -13.514 6.580 9.666 1.00 97.94 181 CYS A O 1
ATOM 1434 N N . GLU A 1 182 ? -14.431 8.589 9.308 1.00 97.94 182 GLU A N 1
ATOM 1435 C CA . GLU A 1 182 ? -14.247 9.127 10.666 1.00 97.94 182 GLU A CA 1
ATOM 1436 C C . GLU A 1 182 ? -14.732 8.192 11.788 1.00 97.94 182 GLU A C 1
ATOM 1438 O O . GLU A 1 182 ? -13.934 7.899 12.677 1.00 97.94 182 GLU A O 1
ATOM 1443 N N . PRO A 1 183 ? -15.950 7.612 11.755 1.00 98.38 183 PRO A N 1
ATOM 1444 C CA . PRO A 1 183 ? -16.387 6.685 12.807 1.00 98.38 183 PRO A CA 1
ATOM 1445 C C . PRO A 1 183 ? -15.645 5.336 12.804 1.00 98.38 183 PRO A C 1
ATOM 1447 O O . PRO A 1 183 ? -15.845 4.528 13.708 1.00 98.38 183 PRO A O 1
ATOM 1450 N N . ARG A 1 184 ? -14.832 5.062 11.778 1.00 98.38 184 ARG A N 1
ATOM 1451 C CA . ARG A 1 184 ? -14.043 3.831 11.601 1.00 98.38 184 ARG A CA 1
ATOM 1452 C C . ARG A 1 184 ? -12.547 4.071 11.825 1.00 98.38 184 ARG A C 1
ATOM 1454 O O . ARG A 1 184 ? -11.762 3.130 11.713 1.00 98.38 184 ARG A O 1
ATOM 1461 N N . LEU A 1 185 ? -12.151 5.318 12.078 1.00 98.12 185 LEU A N 1
ATOM 1462 C CA . LEU A 1 185 ? -10.764 5.749 12.102 1.00 98.12 185 LEU A CA 1
ATOM 1463 C C . LEU A 1 185 ? -10.210 5.769 13.530 1.00 98.12 185 LEU A C 1
ATOM 1465 O O . LEU A 1 185 ? -10.653 6.524 14.390 1.00 98.12 185 LEU A O 1
ATOM 1469 N N . HIS A 1 186 ? -9.160 4.983 13.736 1.00 98.06 186 HIS A N 1
ATOM 1470 C CA . HIS A 1 186 ? -8.281 5.016 14.895 1.00 98.06 186 HIS A CA 1
ATOM 1471 C C . HIS A 1 186 ? -7.048 5.852 14.531 1.00 98.06 186 HIS A C 1
ATOM 1473 O O . HIS A 1 186 ? -6.119 5.360 13.886 1.00 98.06 186 HIS A O 1
ATOM 1479 N N . LEU A 1 187 ? -7.075 7.138 14.885 1.00 97.25 187 LEU A N 1
ATOM 1480 C CA . LEU A 1 187 ? -6.064 8.121 14.487 1.00 97.25 187 LEU A CA 1
ATOM 1481 C C . LEU A 1 187 ? -5.068 8.396 15.626 1.00 97.25 187 LEU A C 1
ATOM 1483 O O . LEU A 1 187 ? -5.454 8.882 16.690 1.00 97.25 187 LEU A O 1
ATOM 1487 N N . PHE A 1 188 ? -3.784 8.130 15.387 1.00 97.12 188 PHE A N 1
ATOM 1488 C CA . PHE A 1 188 ? -2.685 8.328 16.335 1.00 97.12 188 PHE A CA 1
ATOM 1489 C C . PHE A 1 188 ? -1.851 9.558 15.928 1.00 97.12 188 PHE A C 1
ATOM 1491 O O . PHE A 1 188 ? -0.827 9.431 15.257 1.00 97.12 188 PHE A O 1
ATOM 1498 N N . LEU A 1 189 ? -2.313 10.761 16.297 1.00 96.50 189 LEU A N 1
ATOM 1499 C CA . LEU A 1 189 ? -1.638 12.036 15.987 1.00 96.50 189 LEU A CA 1
ATOM 1500 C C . LEU A 1 189 ? -0.514 12.344 16.981 1.00 96.50 189 LEU A C 1
ATOM 1502 O O . LEU A 1 189 ? -0.706 12.234 18.191 1.00 96.50 189 LEU A O 1
ATOM 1506 N N . GLY A 1 190 ? 0.640 12.788 16.477 1.00 96.69 190 GLY A N 1
ATOM 1507 C CA . GLY A 1 190 ? 1.835 13.020 17.292 1.00 96.69 190 GLY A CA 1
ATOM 1508 C C . GLY A 1 190 ? 2.476 11.730 17.813 1.00 96.69 190 GLY A C 1
ATOM 1509 O O . GLY A 1 190 ? 3.257 11.780 18.764 1.00 96.69 190 GLY A O 1
ATOM 1510 N N . VAL A 1 191 ? 2.130 10.582 17.224 1.00 96.69 191 VAL A N 1
ATOM 1511 C CA . VAL A 1 191 ? 2.614 9.262 17.632 1.00 96.69 191 VAL A CA 1
ATOM 1512 C C . VAL A 1 191 ? 3.491 8.706 16.528 1.00 96.69 191 VAL A C 1
ATOM 1514 O O . VAL A 1 191 ? 3.044 8.415 15.418 1.00 96.69 191 VAL A O 1
ATOM 1517 N N . GLU A 1 192 ? 4.770 8.555 16.841 1.00 95.31 192 GLU A N 1
ATOM 1518 C CA . GLU A 1 192 ? 5.733 8.008 15.906 1.00 95.31 192 GLU A CA 1
ATOM 1519 C C . GLU A 1 192 ? 5.662 6.477 15.875 1.00 95.31 192 GLU A C 1
ATOM 1521 O O . GLU A 1 192 ? 5.575 5.818 16.909 1.00 95.31 192 GLU A O 1
ATOM 1526 N N . VAL A 1 193 ? 5.754 5.901 14.676 1.00 96.88 193 VAL A N 1
ATOM 1527 C CA . VAL A 1 193 ? 5.869 4.451 14.515 1.00 96.88 193 VAL A CA 1
ATOM 1528 C C . VAL A 1 193 ? 7.169 3.942 15.140 1.00 96.88 193 VAL A C 1
ATOM 1530 O O . VAL A 1 193 ? 8.253 4.479 14.891 1.00 96.88 193 VAL A O 1
ATOM 1533 N N . VAL A 1 194 ? 7.070 2.845 15.893 1.00 96.25 194 VAL A N 1
ATOM 1534 C CA . VAL A 1 194 ? 8.200 2.210 16.579 1.00 96.25 194 VAL A CA 1
ATOM 1535 C C . VAL A 1 194 ? 8.569 0.883 15.918 1.00 96.25 194 VAL A C 1
ATOM 1537 O O . VAL A 1 194 ? 7.737 0.001 15.720 1.00 96.25 194 VAL A O 1
ATOM 1540 N N . GLY A 1 195 ? 9.860 0.716 15.620 1.00 93.81 195 GLY A N 1
ATOM 1541 C CA . GLY A 1 195 ? 10.387 -0.484 14.959 1.00 93.81 195 GLY A CA 1
ATOM 1542 C C . GLY A 1 195 ? 10.571 -1.677 15.891 1.00 93.81 195 GLY A C 1
ATOM 1543 O O . GLY A 1 195 ? 10.625 -2.805 15.423 1.00 93.81 195 GLY A O 1
ATOM 1544 N N . ALA A 1 196 ? 10.643 -1.458 17.207 1.00 94.00 196 ALA A N 1
ATOM 154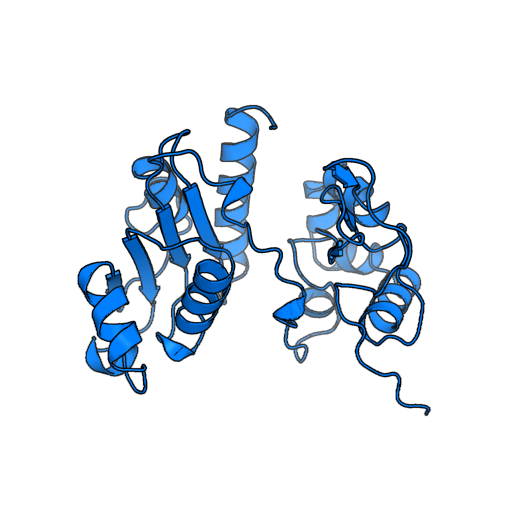5 C CA . ALA A 1 196 ? 10.829 -2.524 18.188 1.00 94.00 196 ALA A CA 1
ATOM 1546 C C . ALA A 1 196 ? 9.614 -3.467 18.244 1.00 94.00 196 ALA A C 1
ATOM 1548 O O . ALA A 1 196 ? 8.462 -3.025 18.245 1.00 94.00 196 ALA A O 1
ATOM 1549 N N . ARG A 1 197 ? 9.865 -4.782 18.292 1.00 89.31 197 ARG A N 1
ATOM 1550 C CA . ARG A 1 197 ? 8.809 -5.803 18.332 1.00 89.31 197 ARG A CA 1
ATOM 1551 C C . ARG A 1 197 ? 8.004 -5.702 19.628 1.00 89.31 197 ARG A C 1
ATOM 1553 O O . ARG A 1 197 ? 8.572 -5.548 20.703 1.00 89.31 197 ARG A O 1
ATOM 1560 N N . GLY A 1 198 ? 6.682 -5.820 19.514 1.00 88.56 198 GLY A N 1
ATOM 1561 C CA . GLY A 1 198 ? 5.763 -5.764 20.654 1.00 88.56 198 GLY A CA 1
ATOM 1562 C C . GLY A 1 198 ? 5.547 -4.364 21.237 1.00 88.56 198 GLY A C 1
ATOM 1563 O O . GLY A 1 198 ? 4.766 -4.230 22.175 1.00 88.56 198 GLY A O 1
ATOM 1564 N N . ALA A 1 199 ? 6.194 -3.325 20.695 1.00 93.25 199 ALA A N 1
ATOM 1565 C CA . ALA A 1 199 ? 5.906 -1.951 21.087 1.00 93.25 199 ALA A CA 1
ATOM 1566 C C . ALA A 1 199 ? 4.452 -1.575 20.725 1.00 93.25 199 ALA A C 1
ATOM 1568 O O . ALA A 1 199 ? 3.950 -2.034 19.694 1.00 93.25 199 ALA A O 1
ATOM 1569 N N . PRO A 1 200 ? 3.773 -0.746 21.541 1.00 91.06 200 PRO A N 1
ATOM 1570 C CA . PRO A 1 200 ? 2.373 -0.374 21.314 1.00 91.06 200 PRO A CA 1
ATOM 1571 C C . PRO A 1 200 ? 2.155 0.336 19.970 1.00 91.06 200 PRO A C 1
ATOM 1573 O O . PRO A 1 200 ? 1.160 0.070 19.299 1.00 91.06 200 PRO A O 1
ATOM 1576 N N . ASP A 1 201 ? 3.127 1.148 19.548 1.00 95.75 201 ASP A N 1
ATOM 1577 C CA . ASP A 1 201 ? 3.092 1.927 18.303 1.00 95.75 201 ASP A CA 1
ATOM 1578 C C . ASP A 1 201 ? 3.844 1.237 17.154 1.00 95.75 201 ASP A C 1
ATOM 1580 O O . ASP A 1 201 ? 4.308 1.869 16.205 1.00 95.75 201 ASP A O 1
ATOM 1584 N N . ASN A 1 202 ? 3.998 -0.088 17.242 1.00 96.12 202 ASN A N 1
ATOM 1585 C CA . ASN A 1 202 ? 4.463 -0.906 16.133 1.00 96.12 202 ASN A CA 1
ATOM 1586 C C . ASN A 1 202 ? 3.245 -1.367 15.302 1.00 96.12 202 ASN A C 1
ATOM 1588 O O . ASN A 1 202 ? 2.471 -2.207 15.777 1.00 96.12 202 ASN A O 1
ATOM 1592 N N . PRO A 1 203 ? 3.064 -0.885 14.057 1.00 95.44 203 PRO A N 1
ATOM 1593 C CA . PRO A 1 203 ? 1.886 -1.187 13.243 1.00 95.44 203 PRO A CA 1
ATOM 1594 C C . PRO A 1 203 ? 1.778 -2.676 12.899 1.00 95.44 203 PRO A C 1
ATOM 1596 O O . PRO A 1 203 ? 0.674 -3.196 12.768 1.00 95.44 203 PRO A O 1
ATOM 1599 N N . ILE A 1 204 ? 2.903 -3.393 12.827 1.00 94.31 204 ILE A N 1
ATOM 1600 C CA . ILE A 1 204 ? 2.912 -4.839 12.578 1.00 94.31 204 ILE A CA 1
ATOM 1601 C C . ILE A 1 204 ? 2.456 -5.587 13.820 1.00 94.31 204 ILE A C 1
ATOM 1603 O O . ILE A 1 204 ? 1.585 -6.442 13.717 1.00 94.31 204 ILE A O 1
ATOM 1607 N N . ALA A 1 205 ? 2.978 -5.239 14.999 1.00 93.94 205 ALA A N 1
ATOM 1608 C CA . ALA A 1 205 ? 2.513 -5.845 16.247 1.00 93.94 205 ALA A CA 1
ATOM 1609 C C . ALA A 1 205 ? 1.014 -5.578 16.459 1.00 93.94 205 ALA A C 1
ATOM 1611 O O . ALA A 1 205 ? 0.272 -6.451 16.916 1.00 93.94 205 ALA A O 1
ATOM 1612 N N . ARG A 1 206 ? 0.542 -4.382 16.079 1.00 95.44 206 ARG A N 1
ATOM 1613 C CA . ARG A 1 206 ? -0.881 -4.049 16.116 1.00 95.44 206 ARG A CA 1
ATOM 1614 C C . ARG A 1 206 ? -1.687 -4.906 15.142 1.00 95.44 206 ARG A C 1
ATOM 1616 O O . ARG A 1 206 ? -2.697 -5.468 15.565 1.00 95.44 206 ARG A O 1
ATOM 1623 N N . ALA A 1 207 ? -1.240 -5.034 13.895 1.00 94.50 207 ALA A N 1
ATOM 1624 C CA . ALA A 1 207 ? -1.887 -5.873 12.893 1.00 94.50 207 ALA A CA 1
ATOM 1625 C C . ALA A 1 207 ? -1.913 -7.349 13.321 1.00 94.50 207 ALA A C 1
ATOM 1627 O O . ALA A 1 207 ? -2.968 -7.969 13.274 1.00 94.50 207 ALA A O 1
ATOM 1628 N N . GLU A 1 208 ? -0.809 -7.903 13.832 1.00 92.38 208 GLU A N 1
ATOM 1629 C CA . GLU A 1 208 ? -0.750 -9.279 14.349 1.00 92.38 208 GLU A CA 1
ATOM 1630 C C . GLU A 1 208 ? -1.737 -9.516 15.502 1.00 92.38 208 GLU A C 1
ATOM 1632 O O . GLU A 1 208 ? -2.319 -10.595 15.596 1.00 92.38 208 GLU A O 1
ATOM 1637 N N . ALA A 1 209 ? -1.950 -8.517 16.362 1.00 93.94 209 ALA A N 1
ATOM 1638 C CA . ALA A 1 209 ? -2.883 -8.616 17.482 1.00 93.94 209 ALA A CA 1
ATOM 1639 C C . ALA A 1 209 ? -4.363 -8.527 17.064 1.00 93.94 209 ALA A C 1
ATOM 1641 O O . ALA A 1 209 ? -5.226 -9.048 17.769 1.00 93.94 209 ALA A O 1
ATOM 1642 N N . LEU A 1 210 ? -4.670 -7.838 15.961 1.00 95.38 210 LEU A N 1
ATOM 1643 C CA . LEU A 1 210 ? -6.046 -7.540 15.547 1.00 95.38 210 LEU A CA 1
ATOM 1644 C C . LEU A 1 210 ? -6.536 -8.401 14.379 1.00 95.38 210 LEU A C 1
ATOM 1646 O O . LEU A 1 210 ? -7.731 -8.677 14.286 1.00 95.38 210 LEU A O 1
ATOM 1650 N N . CYS A 1 211 ? -5.635 -8.818 13.493 1.00 95.19 211 CYS A N 1
ATOM 1651 C CA . CYS A 1 211 ? -5.958 -9.569 12.288 1.00 95.19 211 CYS A CA 1
ATOM 1652 C C . CYS A 1 211 ? -5.947 -11.070 12.551 1.00 95.19 211 CYS A C 1
ATOM 1654 O O . CYS A 1 211 ? -4.915 -11.664 12.874 1.00 95.19 211 CYS A O 1
ATOM 1656 N N . ARG A 1 212 ? -7.103 -11.701 12.347 1.00 93.81 212 ARG A N 1
ATOM 1657 C CA . ARG A 1 212 ? -7.233 -13.161 12.323 1.00 93.81 212 ARG A CA 1
ATOM 1658 C C . ARG A 1 212 ? -6.853 -13.702 10.946 1.00 93.81 212 ARG A C 1
ATOM 1660 O O . ARG A 1 212 ? -6.820 -12.968 9.967 1.00 93.81 212 ARG A O 1
ATOM 1667 N N . THR A 1 213 ? -6.620 -15.009 10.851 1.00 89.38 213 THR A N 1
ATOM 1668 C CA . THR A 1 213 ? -6.343 -15.686 9.568 1.00 89.38 213 THR A CA 1
ATOM 1669 C C . THR A 1 213 ? -7.519 -15.640 8.590 1.00 89.38 213 THR A C 1
ATOM 1671 O O . THR A 1 213 ? -7.329 -15.853 7.401 1.00 89.38 213 THR A O 1
ATOM 1674 N N . THR A 1 214 ? -8.726 -15.364 9.087 1.00 93.25 214 THR A N 1
ATOM 1675 C CA . THR A 1 214 ? -9.953 -15.193 8.298 1.00 93.25 214 THR A CA 1
ATOM 1676 C C . THR A 1 214 ? -10.254 -13.737 7.956 1.00 93.25 214 THR A C 1
ATOM 1678 O O . THR A 1 214 ? -11.250 -13.474 7.292 1.00 93.25 214 THR A O 1
ATOM 1681 N N . ASP A 1 215 ? -9.466 -12.792 8.469 1.00 95.94 215 ASP A N 1
ATOM 1682 C CA . ASP A 1 215 ? -9.665 -11.368 8.221 1.00 95.94 215 ASP A CA 1
ATOM 1683 C C . ASP A 1 215 ? -8.888 -10.936 6.975 1.00 95.94 215 ASP A C 1
ATOM 1685 O O . ASP A 1 215 ? -7.874 -11.528 6.609 1.00 95.94 215 ASP A O 1
ATOM 1689 N N . PHE A 1 216 ? -9.348 -9.859 6.348 1.00 95.94 216 PHE A N 1
ATOM 1690 C CA . PHE A 1 216 ? -8.634 -9.182 5.279 1.00 95.94 216 PHE A CA 1
ATOM 1691 C C . PHE A 1 216 ? -7.940 -7.945 5.857 1.00 95.94 216 PHE A C 1
ATOM 1693 O O . PHE A 1 216 ? -8.595 -7.019 6.339 1.00 95.94 216 PHE A O 1
ATOM 1700 N N . CYS A 1 217 ? -6.611 -7.918 5.839 1.00 95.81 217 CYS A N 1
ATOM 1701 C CA . CYS A 1 217 ? -5.838 -6.824 6.417 1.00 95.81 217 CYS A CA 1
ATOM 1702 C C . CYS A 1 217 ? -4.839 -6.262 5.413 1.00 95.81 217 CYS A C 1
ATOM 1704 O O . CYS A 1 217 ? -4.090 -7.012 4.793 1.00 95.81 217 CYS A O 1
ATOM 1706 N N . VAL A 1 218 ? -4.808 -4.936 5.298 1.00 95.38 218 VAL A N 1
ATOM 1707 C CA . VAL A 1 218 ? -3.883 -4.200 4.431 1.00 95.38 218 VAL A CA 1
ATOM 1708 C C . VAL A 1 218 ? -2.961 -3.363 5.298 1.00 95.38 218 VAL A C 1
ATOM 1710 O O . VAL A 1 218 ? -3.431 -2.625 6.158 1.00 95.38 218 VAL A O 1
ATOM 1713 N N . LEU A 1 219 ? -1.657 -3.464 5.060 1.00 93.88 219 LEU A N 1
ATOM 1714 C CA . LEU A 1 219 ? -0.645 -2.643 5.713 1.00 93.88 219 LEU A CA 1
ATOM 1715 C C . LEU A 1 219 ? 0.051 -1.777 4.663 1.00 93.88 219 LEU A C 1
ATOM 1717 O O . LEU A 1 219 ? 0.747 -2.296 3.793 1.00 93.88 219 LEU A O 1
ATOM 1721 N N . LYS A 1 220 ? -0.117 -0.461 4.776 1.00 92.94 220 LYS A N 1
ATOM 1722 C CA . LYS A 1 220 ? 0.693 0.540 4.090 1.00 92.94 220 LYS A CA 1
ATOM 1723 C C . LYS A 1 220 ? 1.874 0.905 4.981 1.00 92.94 220 LYS A C 1
ATOM 1725 O O . LYS A 1 220 ? 1.695 1.319 6.127 1.00 92.94 220 LYS A O 1
ATOM 1730 N N . LEU A 1 221 ? 3.076 0.764 4.432 1.00 89.94 221 LEU A N 1
ATOM 1731 C CA . LEU A 1 221 ? 4.322 1.145 5.081 1.00 89.94 221 LEU A CA 1
ATOM 1732 C C . LEU A 1 221 ? 4.959 2.289 4.292 1.00 89.94 221 LEU A C 1
ATOM 1734 O O . LEU A 1 221 ? 5.567 2.060 3.254 1.00 89.94 221 LEU A O 1
ATOM 1738 N N . ASP A 1 222 ? 4.782 3.516 4.772 1.00 87.25 222 ASP A N 1
ATOM 1739 C CA . ASP A 1 222 ? 5.208 4.736 4.086 1.00 87.25 222 ASP A CA 1
ATOM 1740 C C . ASP A 1 222 ? 5.868 5.671 5.096 1.00 87.25 222 ASP A C 1
ATOM 1742 O O . ASP A 1 222 ? 5.288 6.628 5.603 1.00 87.25 222 ASP A O 1
ATOM 1746 N N . ILE A 1 223 ? 7.079 5.289 5.489 1.00 88.06 223 ILE A N 1
ATOM 1747 C CA . ILE A 1 223 ? 7.820 5.949 6.555 1.00 88.06 223 ILE A CA 1
ATOM 1748 C C . ILE A 1 223 ? 9.091 6.535 5.954 1.00 88.06 223 ILE A C 1
ATOM 1750 O O . ILE A 1 223 ? 9.944 5.802 5.453 1.00 88.06 223 ILE A O 1
ATOM 1754 N N . ASP A 1 224 ? 9.294 7.840 6.124 1.00 83.75 224 ASP A N 1
ATOM 1755 C CA . ASP A 1 224 ? 10.488 8.567 5.665 1.00 83.75 224 ASP A CA 1
ATOM 1756 C C . ASP A 1 224 ? 11.749 8.292 6.514 1.00 83.75 224 ASP A C 1
ATOM 1758 O O . ASP A 1 224 ? 12.612 9.151 6.710 1.00 83.75 224 ASP A O 1
ATOM 1762 N N . ARG A 1 225 ? 11.880 7.077 7.059 1.00 83.31 225 ARG A N 1
ATOM 1763 C CA . ARG A 1 225 ? 13.020 6.634 7.872 1.00 83.31 225 ARG A CA 1
ATOM 1764 C C . ARG A 1 225 ? 13.435 5.222 7.457 1.00 83.31 225 ARG A C 1
ATOM 1766 O O . ARG A 1 225 ? 12.938 4.252 8.033 1.00 83.31 225 ARG A O 1
ATOM 1773 N N . PRO A 1 226 ? 14.401 5.084 6.529 1.00 77.88 226 PRO A N 1
ATOM 1774 C CA . PRO A 1 226 ? 14.765 3.789 5.951 1.00 77.88 226 PRO A CA 1
ATOM 1775 C C . PRO A 1 226 ? 15.131 2.710 6.979 1.00 77.88 226 PRO A C 1
ATOM 1777 O O . PRO A 1 226 ? 14.769 1.550 6.813 1.00 77.88 226 PRO A O 1
ATOM 1780 N N . GLY A 1 227 ? 15.825 3.077 8.064 1.00 79.31 227 GLY A N 1
ATOM 1781 C CA . GLY A 1 227 ? 16.198 2.123 9.118 1.00 79.31 227 GLY A CA 1
ATOM 1782 C C . GLY A 1 227 ? 14.994 1.564 9.881 1.00 79.31 227 GLY A C 1
ATOM 1783 O O . GLY A 1 227 ? 14.975 0.384 10.223 1.00 79.31 227 GLY A O 1
ATOM 1784 N N . LEU A 1 228 ? 13.966 2.387 10.098 1.00 86.88 228 LEU A N 1
ATOM 1785 C CA . LEU A 1 228 ? 12.721 1.957 10.727 1.00 86.88 228 LEU A CA 1
ATOM 1786 C C . LEU A 1 228 ? 11.902 1.072 9.783 1.00 86.88 228 LEU A C 1
ATOM 1788 O O . LEU A 1 228 ? 11.454 0.001 10.180 1.00 86.88 228 LEU A O 1
ATOM 1792 N N . GLU A 1 229 ? 11.740 1.499 8.534 1.00 86.38 229 GLU A N 1
ATOM 1793 C CA . GLU A 1 229 ? 11.049 0.715 7.512 1.00 86.38 229 GLU A CA 1
ATOM 1794 C C . GLU A 1 229 ? 11.696 -0.665 7.344 1.00 86.38 229 GLU A C 1
ATOM 1796 O O . GLU A 1 229 ? 11.007 -1.678 7.383 1.00 86.38 229 GLU A O 1
ATOM 1801 N N . THR A 1 230 ? 13.030 -0.718 7.274 1.00 81.88 230 THR A N 1
ATOM 1802 C CA . THR A 1 230 ? 13.787 -1.976 7.179 1.00 81.88 230 THR A CA 1
ATOM 1803 C C . THR A 1 230 ? 13.507 -2.900 8.366 1.00 81.88 230 THR A C 1
ATOM 1805 O O . THR A 1 230 ? 13.284 -4.094 8.175 1.00 81.88 230 THR A O 1
ATOM 1808 N N . ALA A 1 231 ? 13.479 -2.364 9.592 1.00 86.94 231 ALA A N 1
ATOM 1809 C CA . ALA A 1 231 ? 13.163 -3.152 10.784 1.00 86.94 231 ALA A CA 1
ATOM 1810 C C . ALA A 1 231 ? 11.738 -3.735 10.728 1.00 86.94 231 ALA A C 1
ATOM 1812 O O . ALA A 1 231 ? 11.527 -4.906 11.046 1.00 86.94 231 ALA A O 1
ATOM 1813 N N . LEU A 1 232 ? 10.767 -2.941 10.271 1.00 90.81 232 LEU A N 1
ATOM 1814 C CA . LEU A 1 232 ? 9.378 -3.370 10.114 1.00 90.81 232 LEU A CA 1
ATOM 1815 C C . LEU A 1 232 ? 9.234 -4.423 9.004 1.00 90.81 232 LEU A C 1
ATOM 1817 O O . LEU A 1 232 ? 8.624 -5.466 9.225 1.00 90.81 232 LEU A O 1
ATOM 1821 N N . VAL A 1 233 ? 9.865 -4.233 7.844 1.00 85.75 233 VAL A N 1
ATOM 1822 C CA . VAL A 1 233 ? 9.887 -5.251 6.779 1.00 85.75 233 VAL A CA 1
ATOM 1823 C C . VAL A 1 233 ? 10.489 -6.564 7.286 1.00 85.75 233 VAL A C 1
ATOM 1825 O O . VAL A 1 233 ? 9.926 -7.628 7.029 1.00 85.75 233 VAL A O 1
ATOM 1828 N N . GLY A 1 234 ? 11.564 -6.508 8.080 1.00 84.06 234 GLY A N 1
ATOM 1829 C CA . GLY A 1 234 ? 12.134 -7.693 8.728 1.00 84.06 234 GLY A CA 1
ATOM 1830 C C . GLY A 1 234 ? 11.109 -8.456 9.573 1.00 84.06 234 GLY A C 1
ATOM 1831 O O . GLY A 1 234 ? 10.998 -9.678 9.470 1.00 84.06 234 GLY A O 1
ATOM 1832 N N . HIS A 1 235 ? 10.279 -7.746 10.342 1.00 87.31 235 HIS A N 1
ATOM 1833 C CA . HIS A 1 235 ? 9.198 -8.379 11.100 1.00 87.31 235 HIS A CA 1
ATOM 1834 C C . HIS A 1 235 ? 8.140 -9.036 10.207 1.00 87.31 235 HIS A C 1
ATOM 1836 O O . HIS A 1 235 ? 7.675 -10.123 10.548 1.00 87.31 235 HIS A O 1
ATOM 1842 N N . LEU A 1 236 ? 7.763 -8.409 9.085 1.00 84.19 236 LEU A N 1
ATOM 1843 C CA . LEU A 1 236 ? 6.804 -8.987 8.135 1.00 84.19 236 LEU A CA 1
ATOM 1844 C C . LEU A 1 236 ? 7.333 -10.284 7.525 1.00 84.19 236 LEU A C 1
ATOM 1846 O O . LEU A 1 236 ? 6.621 -11.285 7.521 1.00 84.19 236 LEU A O 1
ATOM 1850 N N . VAL A 1 237 ? 8.586 -10.286 7.064 1.00 79.81 237 VAL A N 1
ATOM 1851 C CA . VAL A 1 237 ? 9.220 -11.470 6.463 1.00 79.81 237 VAL A CA 1
ATOM 1852 C C . VAL A 1 237 ? 9.249 -12.633 7.459 1.00 79.81 237 VAL A C 1
ATOM 1854 O O . VAL A 1 237 ? 8.863 -13.752 7.121 1.00 79.81 237 VAL A O 1
ATOM 1857 N N . GLU A 1 238 ? 9.619 -12.374 8.714 1.00 80.19 238 GLU A N 1
ATOM 1858 C CA . GLU A 1 238 ? 9.581 -13.392 9.769 1.00 80.19 238 GLU A CA 1
ATOM 1859 C C . GLU A 1 238 ? 8.156 -13.861 10.105 1.00 80.19 238 GLU A C 1
ATOM 1861 O O . GLU A 1 238 ? 7.935 -15.037 10.405 1.00 80.19 238 GLU A O 1
ATOM 1866 N N . ALA A 1 239 ? 7.169 -12.961 10.097 1.00 76.88 239 ALA A N 1
ATOM 1867 C CA . ALA A 1 239 ? 5.775 -13.311 10.354 1.00 76.88 239 ALA A CA 1
ATOM 1868 C C . ALA A 1 239 ? 5.206 -14.220 9.255 1.00 76.88 239 ALA A C 1
ATOM 1870 O O . ALA A 1 239 ? 4.556 -15.217 9.575 1.00 76.88 239 ALA A O 1
ATOM 1871 N N . VAL A 1 240 ? 5.507 -13.924 7.987 1.00 70.94 240 VAL A N 1
ATOM 1872 C CA . VAL A 1 240 ? 5.127 -14.756 6.836 1.00 70.94 240 VAL A CA 1
ATOM 1873 C C . VAL A 1 240 ? 5.832 -16.110 6.898 1.00 70.94 240 VAL A C 1
ATOM 1875 O O . VAL A 1 240 ? 5.170 -17.143 6.829 1.00 70.94 240 VAL A O 1
ATOM 1878 N N . GLY A 1 241 ? 7.148 -16.133 7.139 1.00 69.62 241 GLY A N 1
ATOM 1879 C CA . GLY A 1 241 ? 7.916 -17.379 7.236 1.00 69.62 241 GLY A CA 1
ATOM 1880 C C . GLY A 1 241 ? 7.411 -18.333 8.328 1.00 69.62 241 GLY A C 1
ATOM 1881 O O . GLY A 1 241 ? 7.432 -19.548 8.146 1.00 69.62 241 GLY A O 1
ATOM 1882 N N . ARG A 1 242 ? 6.891 -17.804 9.445 1.00 67.12 242 ARG A N 1
ATOM 1883 C CA . ARG A 1 242 ? 6.312 -18.610 10.538 1.00 67.12 242 ARG A CA 1
ATOM 1884 C C . ARG A 1 242 ? 4.940 -19.202 10.222 1.00 67.12 242 ARG A C 1
ATOM 1886 O O . ARG A 1 242 ? 4.576 -20.205 10.829 1.00 67.12 242 ARG A O 1
ATOM 1893 N N . ARG A 1 243 ? 4.163 -18.585 9.329 1.00 61.66 243 ARG A N 1
ATOM 1894 C CA . ARG A 1 243 ? 2.796 -19.031 9.006 1.00 61.66 243 ARG A CA 1
ATOM 1895 C C . ARG A 1 243 ? 2.750 -20.107 7.915 1.00 61.66 243 ARG A C 1
ATOM 1897 O O . ARG A 1 243 ? 1.674 -20.632 7.654 1.00 61.66 243 ARG A O 1
ATOM 1904 N N . GLY A 1 244 ? 3.907 -20.480 7.360 1.00 40.69 244 GLY A N 1
ATOM 1905 C CA . GLY A 1 244 ? 3.990 -21.262 6.131 1.00 40.69 244 GLY A CA 1
ATOM 1906 C C . GLY A 1 244 ? 3.703 -20.352 4.939 1.00 40.69 244 GLY A C 1
ATOM 1907 O O . GLY A 1 244 ? 2.774 -19.547 4.981 1.00 40.69 244 GLY A O 1
ATOM 1908 N N . ALA A 1 245 ? 4.543 -20.427 3.907 1.00 36.78 245 ALA A N 1
ATOM 1909 C CA . ALA A 1 245 ? 4.268 -19.742 2.650 1.00 36.78 245 ALA A CA 1
ATOM 1910 C C . ALA A 1 245 ? 2.900 -20.208 2.119 1.00 36.78 245 ALA A C 1
ATOM 1912 O O . ALA A 1 245 ? 2.605 -21.403 2.186 1.00 36.78 245 ALA A O 1
ATOM 1913 N N . PHE A 1 246 ? 2.084 -19.247 1.682 1.00 36.28 246 PHE A N 1
ATOM 1914 C CA . PHE A 1 246 ? 0.796 -19.480 1.028 1.00 36.28 246 PHE A CA 1
ATOM 1915 C C . PHE A 1 246 ? 0.915 -20.471 -0.135 1.00 36.28 246 PHE A C 1
ATOM 1917 O O . PHE A 1 246 ? 1.934 -20.399 -0.861 1.00 36.28 246 PHE A O 1
#

Radius of gyration: 19.12 Å; chains: 1; bounding box: 46×41×51 Å

pLDDT: mean 85.81, std 12.28, range [36.28, 98.62]

Secondary structure (DSSP, 8-state):
---PPPPPSB---SPPBSS-EEE--HHHHHHHHSHHHHHS-HHHHHHHT-HHHHHHHHHHHTTSS---TTT-EEEE-BTSPPEEE----TTTS-HHIIIIIS-PPPPGGG-----GGGS-TT--EEEEEET---IIIIIHHHHHHHHHTT---SEEEEEESS---HHHHTTT--HHHHHHHGGGEEEEET-----STT-TT-HHHHHHHH--TTSEEEEEE--S-HHHHHHHHHHHHHHHHHH---

Organism: NCBI:txid1333877

Foldseek 3Di:
DDQFAFDFLFDPDPDADQAWDKFAALQQVVCVVPVCQCAVDLVSVVVSCPPVLLVQVVCCRSNVDPDDSNAWIWTHHHPHGIGTAGHCHYVNDNNCVRHVDDDDDDDPSRDDDDAPVPAFVPAAEEEEAQALQACPPPVVVVQVVHVVRVDHHQAYEHEHLAADDPCRRCPPPDPVVCVRHVVRYDYHGNDHADLDAPDPRPSVNVCVVPHDPNHHYHYDDDDPPVVSSVSSVVVVVVVCVVVDPD

Sequence (246 aa):
MARCGHAPAQLHSERRCDADGYSPSALEADFAAHPVERTSNRSQLCSLLHRGVRGSWLRQVRGCEAMSDGVFSKLCRRGEPPEFLEPLAGLLRDPRMVCEGSRYVPFVDWLLLADASLVPPGARRRFFDAGGSSFLDALQFFVAEYAARGIYFDEFYVWEARPLSVEDYWRGADPALRAYCEPRLHLFLGVEVVGARGAPDNPIARAEALCRTTDFCVLKLDIDRPGLETALVGHLVEAVGRRGAF